Protein AF-A0A2D4N9A9-F1 (afdb_monomer_lite)

Radius of gyration: 27.58 Å; chains: 1; bounding box: 69×41×84 Å

InterPro domains:
  IPR045588 Calsyntenin, C-terminal [PF19699] (53-200)

Sequence (200 aa):
VVGACWQGGDQRMAQFFRGNLAGLTIRSGKLESKKVIDCLYTCKEGLDLPTTDGTAKGLKIHMNPSQSALSLEGDDLERFDKTMQRISYVNSRQFPTPGIRRIKITSTVKCADNEACIAIPLVEGYIMVLQPEEPKISLSGINHFARSSSEFESPEGVSLFPELRIISTITREVEPEGEGEEDPTVQESLVSEEIMHNLD

Structure (mmCIF, N/CA/C/O backbone):
data_AF-A0A2D4N9A9-F1
#
_entry.id   AF-A0A2D4N9A9-F1
#
loop_
_atom_site.group_PDB
_atom_site.id
_atom_site.type_symbol
_atom_site.label_atom_id
_atom_site.label_alt_id
_atom_site.label_comp_id
_atom_site.label_asym_id
_atom_site.label_entity_id
_atom_site.label_seq_id
_atom_site.pdbx_PDB_ins_code
_atom_site.Cartn_x
_atom_site.Cartn_y
_atom_site.Cartn_z
_atom_site.occupancy
_atom_site.B_iso_or_equiv
_atom_site.auth_seq_id
_atom_site.auth_comp_id
_atom_site.auth_asym_id
_atom_site.auth_atom_id
_atom_site.pdbx_PDB_model_num
ATOM 1 N N . VAL A 1 1 ? 30.286 -8.190 -7.878 1.00 62.59 1 VAL A N 1
ATOM 2 C CA . VAL A 1 1 ? 29.378 -9.292 -7.481 1.00 62.59 1 VAL A CA 1
ATOM 3 C C . VAL A 1 1 ? 28.607 -8.837 -6.259 1.00 62.59 1 VAL A C 1
ATOM 5 O O . VAL A 1 1 ? 29.229 -8.311 -5.346 1.00 62.59 1 VAL A O 1
ATOM 8 N N . VAL A 1 2 ? 27.281 -8.957 -6.263 1.00 71.00 2 VAL A N 1
ATOM 9 C CA . VAL A 1 2 ? 26.446 -8.540 -5.127 1.00 71.00 2 VAL A CA 1
ATOM 10 C C . VAL A 1 2 ? 26.397 -9.681 -4.117 1.00 71.00 2 VAL A C 1
ATOM 12 O O . VAL A 1 2 ? 26.085 -10.811 -4.482 1.00 71.00 2 VAL A O 1
ATOM 15 N N . GLY A 1 3 ? 26.759 -9.387 -2.867 1.00 80.81 3 GLY A N 1
ATOM 16 C CA . GLY A 1 3 ? 26.732 -10.355 -1.772 1.00 80.81 3 GLY A CA 1
ATOM 17 C C . GLY A 1 3 ? 27.732 -11.509 -1.896 1.00 80.81 3 GLY A C 1
ATOM 18 O O . GLY A 1 3 ? 27.454 -12.579 -1.378 1.00 80.81 3 GLY A O 1
ATOM 19 N N . ALA A 1 4 ? 28.867 -11.322 -2.580 1.00 88.06 4 ALA A N 1
ATOM 20 C CA . ALA A 1 4 ? 30.005 -12.243 -2.506 1.00 88.06 4 ALA A CA 1
ATOM 21 C C . ALA A 1 4 ? 31.178 -11.583 -1.776 1.00 88.06 4 ALA A C 1
ATOM 23 O O . ALA A 1 4 ? 31.366 -10.368 -1.855 1.00 88.06 4 ALA A O 1
ATOM 24 N N . CYS A 1 5 ? 31.973 -12.398 -1.093 1.00 88.75 5 CYS A N 1
ATOM 25 C CA . CYS A 1 5 ? 33.185 -11.985 -0.403 1.00 88.75 5 CYS A CA 1
ATOM 26 C C . CYS A 1 5 ? 34.406 -12.241 -1.294 1.00 88.75 5 CYS A C 1
ATOM 28 O O . CYS A 1 5 ? 34.542 -13.319 -1.878 1.00 88.75 5 CYS A O 1
ATOM 30 N N . TRP A 1 6 ? 35.308 -11.266 -1.402 1.00 91.12 6 TRP A N 1
ATOM 31 C CA . TRP A 1 6 ? 36.587 -11.470 -2.079 1.00 91.12 6 TRP A CA 1
ATOM 32 C C . TRP A 1 6 ? 37.545 -12.242 -1.171 1.00 91.12 6 TRP A C 1
ATOM 34 O O . TRP A 1 6 ? 37.918 -11.762 -0.100 1.00 91.12 6 TRP A O 1
ATOM 44 N N . GLN A 1 7 ? 37.975 -13.424 -1.609 1.00 90.00 7 GLN A N 1
ATOM 45 C CA . GLN A 1 7 ? 38.938 -14.241 -0.883 1.00 90.00 7 GLN A CA 1
ATOM 46 C C . GLN A 1 7 ? 40.340 -13.997 -1.446 1.00 90.00 7 GLN A C 1
ATOM 48 O O . GLN A 1 7 ? 40.745 -14.601 -2.438 1.00 90.00 7 GLN A O 1
ATOM 53 N N . GLY A 1 8 ? 41.088 -13.103 -0.792 1.00 90.19 8 GLY A N 1
ATOM 54 C CA . GLY A 1 8 ? 42.400 -12.650 -1.269 1.00 90.19 8 GLY A CA 1
ATOM 55 C C . GLY A 1 8 ? 43.444 -13.761 -1.433 1.00 90.19 8 GLY A C 1
ATOM 56 O O . GLY A 1 8 ? 44.251 -13.684 -2.353 1.00 90.19 8 GLY A O 1
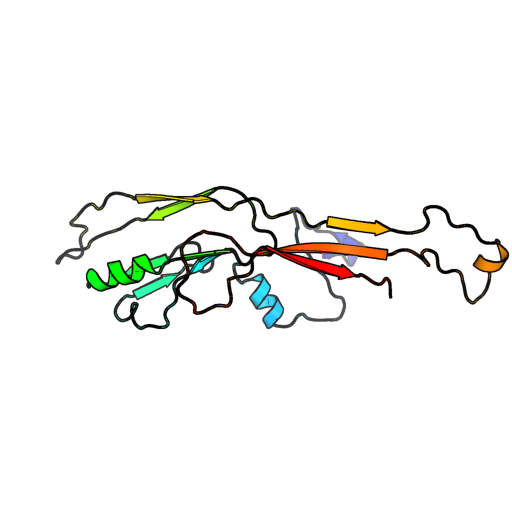ATOM 57 N N . GLY A 1 9 ? 43.399 -14.807 -0.599 1.00 92.06 9 GLY A N 1
ATOM 58 C CA . GLY A 1 9 ? 44.329 -15.943 -0.686 1.00 92.06 9 GLY A CA 1
ATOM 59 C C . GLY A 1 9 ? 44.131 -16.820 -1.927 1.00 92.06 9 GLY A C 1
ATOM 60 O O . GLY A 1 9 ? 45.104 -17.303 -2.492 1.00 92.06 9 GLY A O 1
ATOM 61 N N . ASP A 1 10 ? 42.887 -16.956 -2.388 1.00 90.56 10 ASP A N 1
ATOM 62 C CA . ASP A 1 10 ? 42.525 -17.800 -3.535 1.00 90.56 10 ASP A CA 1
ATOM 63 C C . ASP A 1 10 ? 42.326 -16.978 -4.824 1.00 90.56 10 ASP A C 1
ATOM 65 O O . ASP A 1 10 ? 41.942 -17.530 -5.854 1.00 90.56 10 ASP A O 1
ATOM 69 N N . GLN A 1 11 ? 42.498 -15.650 -4.754 1.00 91.12 11 GLN A N 1
ATOM 70 C CA . GLN A 1 11 ? 42.200 -14.688 -5.825 1.00 91.12 11 GLN A CA 1
ATOM 71 C C . GLN A 1 11 ? 40.844 -14.923 -6.515 1.00 91.12 11 GLN A C 1
ATOM 73 O O . GLN A 1 11 ? 40.697 -14.764 -7.728 1.00 91.12 11 GLN A O 1
ATOM 78 N N . ARG A 1 12 ? 39.828 -15.305 -5.734 1.00 90.81 12 ARG A N 1
ATOM 79 C CA . ARG A 1 12 ? 38.485 -15.604 -6.239 1.00 90.81 12 ARG A CA 1
ATOM 80 C C . ARG A 1 12 ? 37.403 -15.033 -5.336 1.00 90.81 12 ARG A C 1
ATOM 82 O O . ARG A 1 12 ? 37.606 -14.801 -4.146 1.00 90.81 12 ARG A O 1
ATOM 89 N N . MET A 1 13 ? 36.217 -14.860 -5.905 1.00 89.06 13 MET A N 1
ATOM 90 C CA . MET A 1 13 ? 35.008 -14.573 -5.134 1.00 89.06 13 MET A CA 1
ATOM 91 C C . MET A 1 13 ? 34.490 -15.862 -4.478 1.00 89.06 13 MET A C 1
ATOM 93 O O . MET A 1 13 ? 34.441 -16.917 -5.113 1.00 89.06 13 MET A O 1
ATOM 97 N N . ALA A 1 14 ? 34.086 -15.769 -3.216 1.00 89.00 14 ALA A N 1
ATOM 98 C CA . ALA A 1 14 ? 33.495 -16.842 -2.424 1.00 89.00 14 ALA A CA 1
ATOM 99 C C . ALA A 1 14 ? 32.264 -16.323 -1.655 1.00 89.00 14 ALA A C 1
ATOM 101 O O . ALA A 1 14 ? 31.921 -15.147 -1.738 1.00 89.00 14 ALA A O 1
ATOM 102 N N . GLN A 1 15 ? 31.576 -17.199 -0.910 1.00 87.75 15 GLN A N 1
ATOM 103 C CA . GLN A 1 15 ? 30.434 -16.829 -0.051 1.00 87.75 15 GLN A CA 1
ATOM 104 C C . GLN A 1 15 ? 29.334 -16.035 -0.781 1.00 87.75 15 GLN A C 1
ATOM 106 O O . GLN A 1 15 ? 28.879 -15.002 -0.305 1.00 87.75 15 GLN A O 1
ATOM 111 N N . PHE A 1 16 ? 28.931 -16.510 -1.959 1.00 88.31 16 PHE A N 1
ATOM 112 C CA . PHE A 1 16 ? 27.877 -15.887 -2.756 1.00 88.31 16 PHE A CA 1
ATOM 113 C C . PHE A 1 16 ? 26.548 -15.820 -1.998 1.00 88.31 16 PHE A C 1
ATOM 115 O O . PHE A 1 16 ? 26.167 -16.770 -1.309 1.00 88.31 16 PHE A O 1
ATOM 122 N N . PHE A 1 17 ? 25.813 -14.728 -2.202 1.00 88.31 17 PHE A N 1
ATOM 123 C CA . PHE A 1 17 ? 24.434 -14.586 -1.764 1.00 88.31 17 PHE A CA 1
ATOM 124 C C . PHE A 1 17 ? 23.578 -15.730 -2.319 1.00 88.31 17 PHE A C 1
ATOM 126 O O . PHE A 1 17 ? 23.642 -16.055 -3.506 1.00 88.31 17 PHE A O 1
ATOM 133 N N . ARG A 1 18 ? 22.772 -16.342 -1.448 1.00 88.06 18 ARG A N 1
ATOM 134 C CA . ARG A 1 18 ? 21.833 -17.413 -1.795 1.00 88.06 18 ARG A CA 1
ATOM 135 C C . ARG A 1 18 ? 20.430 -16.983 -1.398 1.00 88.06 18 ARG A C 1
ATOM 137 O O . ARG A 1 18 ? 20.086 -17.007 -0.222 1.00 88.06 18 ARG A O 1
ATOM 144 N N . GLY A 1 19 ? 19.640 -16.583 -2.383 1.00 87.25 19 GLY A N 1
ATOM 145 C CA . GLY A 1 19 ? 18.278 -16.105 -2.193 1.00 87.25 19 GLY A CA 1
ATOM 146 C C . GLY A 1 19 ? 17.785 -15.363 -3.428 1.00 87.25 19 GLY A C 1
ATOM 147 O O . GLY A 1 19 ? 18.459 -15.341 -4.457 1.00 87.25 19 GLY A O 1
ATOM 148 N N . ASN A 1 20 ? 16.625 -14.726 -3.302 1.00 85.19 20 ASN A N 1
ATOM 149 C CA . ASN A 1 20 ? 16.048 -13.893 -4.352 1.00 85.19 20 ASN A CA 1
ATOM 150 C C . ASN A 1 20 ? 16.272 -12.414 -4.019 1.00 85.19 20 ASN A C 1
ATOM 152 O O . ASN A 1 20 ? 16.123 -12.006 -2.869 1.00 85.19 20 ASN A O 1
ATOM 156 N N . LEU A 1 21 ? 16.612 -11.619 -5.030 1.00 81.56 21 LEU A N 1
ATOM 157 C CA . LEU A 1 21 ? 16.689 -10.161 -4.953 1.00 81.56 21 LEU A CA 1
ATOM 158 C C . LEU A 1 21 ? 15.726 -9.575 -5.985 1.00 81.56 21 LEU A C 1
ATOM 160 O O . LEU A 1 21 ? 15.674 -10.045 -7.118 1.00 81.56 21 LEU A O 1
ATOM 164 N N . ALA A 1 22 ? 14.998 -8.535 -5.599 1.00 79.62 22 ALA A N 1
ATOM 165 C CA . ALA A 1 22 ? 14.169 -7.736 -6.491 1.00 79.62 22 ALA A CA 1
ATOM 166 C C . ALA A 1 22 ? 14.370 -6.253 -6.156 1.00 79.62 22 ALA A C 1
ATOM 168 O O . ALA A 1 22 ? 14.653 -5.914 -5.008 1.00 79.62 22 ALA A O 1
ATOM 169 N N . GLY A 1 23 ? 14.252 -5.377 -7.156 1.00 74.81 23 GLY A N 1
ATOM 170 C CA . GLY A 1 23 ? 14.348 -3.926 -6.953 1.00 74.81 23 GLY A CA 1
ATOM 171 C C . GLY A 1 23 ? 15.738 -3.410 -6.549 1.00 74.81 23 GLY A C 1
ATOM 172 O O . GLY A 1 23 ? 15.830 -2.408 -5.847 1.00 74.81 23 GLY A O 1
ATOM 173 N N . LEU A 1 24 ? 16.822 -4.083 -6.955 1.00 80.62 24 LEU A N 1
ATOM 174 C CA . LEU A 1 24 ? 18.188 -3.643 -6.659 1.00 80.62 24 LEU A CA 1
ATOM 175 C C . LEU A 1 24 ? 18.655 -2.559 -7.640 1.00 80.62 24 LEU A C 1
ATOM 177 O O . LEU A 1 24 ? 18.789 -2.821 -8.833 1.00 80.62 24 LEU A O 1
ATOM 181 N N . THR A 1 25 ? 19.024 -1.395 -7.109 1.00 76.12 25 THR A N 1
ATOM 182 C CA . THR A 1 25 ? 19.671 -0.310 -7.862 1.00 76.12 25 THR A CA 1
ATOM 183 C C . THR A 1 25 ? 21.033 -0.007 -7.241 1.00 76.12 25 THR A C 1
ATOM 185 O O . THR A 1 25 ? 21.120 0.263 -6.045 1.00 76.12 25 THR A O 1
ATOM 188 N N . ILE A 1 26 ? 22.108 -0.043 -8.037 1.00 81.81 26 ILE A N 1
ATOM 189 C CA . ILE A 1 26 ? 23.477 0.259 -7.584 1.00 81.81 26 ILE A CA 1
ATOM 190 C C . ILE A 1 26 ? 23.991 1.486 -8.330 1.00 81.81 26 ILE A C 1
ATOM 192 O O . ILE A 1 26 ? 24.001 1.508 -9.558 1.00 81.81 26 ILE A O 1
ATOM 196 N N . ARG A 1 27 ? 24.484 2.485 -7.590 1.00 78.62 27 ARG A N 1
ATOM 197 C CA . ARG A 1 27 ? 25.172 3.653 -8.153 1.00 78.62 27 ARG A CA 1
ATOM 198 C C . ARG A 1 27 ? 26.611 3.690 -7.666 1.00 78.62 27 ARG A C 1
ATOM 200 O O . ARG A 1 27 ? 26.874 3.939 -6.494 1.00 78.62 27 ARG A O 1
ATOM 207 N N . SER A 1 28 ? 27.548 3.425 -8.570 1.00 85.12 28 SER A N 1
ATOM 208 C CA . SER A 1 28 ? 28.972 3.455 -8.234 1.00 85.12 28 SER A CA 1
ATOM 209 C C . SER A 1 28 ? 29.414 4.878 -7.881 1.00 85.12 28 SER A C 1
ATOM 211 O O . SER A 1 28 ? 29.070 5.827 -8.584 1.00 85.12 28 SER A O 1
ATOM 213 N N . GLY A 1 29 ? 30.152 5.032 -6.780 1.00 87.06 29 GLY A N 1
ATOM 214 C CA . GLY A 1 29 ? 30.729 6.313 -6.356 1.00 87.06 29 GLY A CA 1
ATOM 215 C C . GLY A 1 29 ? 29.737 7.360 -5.835 1.00 87.06 29 GLY A C 1
ATOM 216 O O . GLY A 1 29 ? 30.150 8.480 -5.548 1.00 87.06 29 GLY A O 1
ATOM 217 N N . LYS A 1 30 ? 28.446 7.030 -5.688 1.00 86.69 30 LYS A N 1
ATOM 218 C CA . LYS A 1 30 ? 27.423 7.971 -5.218 1.00 86.69 30 LYS A CA 1
ATOM 219 C C . LYS A 1 30 ? 26.566 7.349 -4.123 1.00 86.69 30 LYS A C 1
ATOM 221 O O . LYS A 1 30 ? 25.964 6.300 -4.327 1.00 86.69 30 LYS A O 1
ATOM 226 N N . LEU A 1 31 ? 26.492 8.024 -2.977 1.00 87.31 31 LEU A N 1
ATOM 227 C CA . LEU A 1 31 ? 25.572 7.661 -1.903 1.00 87.31 31 LEU A CA 1
ATOM 228 C C . LEU A 1 31 ? 24.190 8.253 -2.198 1.00 87.31 31 LEU A C 1
ATOM 230 O O . LEU A 1 31 ? 24.088 9.402 -2.640 1.00 87.31 31 LEU A O 1
ATOM 234 N N . GLU A 1 32 ? 23.134 7.483 -1.955 1.00 86.81 32 GLU A N 1
ATOM 235 C CA . GLU A 1 32 ? 21.777 8.014 -2.043 1.00 86.81 32 GLU A CA 1
ATOM 236 C C . GLU A 1 32 ? 21.466 8.949 -0.875 1.00 86.81 32 GLU A C 1
ATOM 238 O O . GLU A 1 32 ? 22.026 8.840 0.218 1.00 86.81 32 GLU A O 1
ATOM 243 N N . SER A 1 33 ? 20.568 9.900 -1.119 1.00 88.00 33 SER A N 1
ATOM 244 C CA . SER A 1 33 ? 20.154 10.833 -0.072 1.00 88.00 33 SER A CA 1
ATOM 245 C C . SER A 1 33 ? 19.300 10.127 0.982 1.00 88.00 33 SER A C 1
ATOM 247 O O . SER A 1 33 ? 18.552 9.198 0.670 1.00 88.00 33 SER A O 1
ATOM 249 N N . LYS A 1 34 ? 19.325 10.636 2.220 1.00 86.06 34 LYS A N 1
ATOM 250 C CA . LYS A 1 34 ? 18.433 10.165 3.288 1.00 86.06 34 LYS A CA 1
ATOM 251 C C . LYS A 1 34 ? 16.964 10.152 2.843 1.00 86.06 34 LYS A C 1
ATOM 253 O O . LYS A 1 34 ? 16.275 9.175 3.077 1.00 86.06 34 LYS A O 1
ATOM 258 N N . LYS A 1 35 ? 16.520 11.176 2.105 1.00 82.81 35 LYS A N 1
ATOM 259 C CA . LYS A 1 35 ? 15.152 11.262 1.567 1.00 82.81 35 LYS A CA 1
ATOM 260 C C . LYS A 1 35 ? 14.786 10.072 0.669 1.00 82.81 35 LYS A C 1
ATOM 262 O O . LYS A 1 35 ? 13.664 9.583 0.733 1.00 82.81 35 LYS A O 1
ATOM 267 N N . VAL A 1 36 ? 15.715 9.612 -0.171 1.00 81.31 36 VAL A N 1
ATOM 268 C CA . VAL A 1 36 ? 15.499 8.448 -1.050 1.00 81.31 36 VAL A CA 1
ATOM 269 C C . VAL A 1 36 ? 15.427 7.166 -0.225 1.00 81.31 36 VAL A C 1
ATOM 271 O O . VAL A 1 36 ? 14.548 6.343 -0.459 1.00 81.31 36 VAL A O 1
ATOM 274 N N . ILE A 1 37 ? 16.306 7.024 0.767 1.00 81.75 37 ILE A N 1
ATOM 275 C CA . ILE A 1 37 ? 16.310 5.878 1.680 1.00 81.75 37 ILE A CA 1
ATOM 276 C C . ILE A 1 37 ? 14.997 5.827 2.473 1.00 81.75 37 ILE A C 1
ATOM 278 O O . ILE A 1 37 ? 14.329 4.800 2.476 1.00 81.75 37 ILE A O 1
ATOM 282 N N . ASP A 1 38 ? 14.575 6.943 3.064 1.00 75.94 38 ASP A N 1
ATOM 283 C CA . ASP A 1 38 ? 13.328 7.040 3.828 1.00 75.94 38 ASP A CA 1
ATOM 284 C C . ASP A 1 38 ? 12.104 6.708 2.949 1.00 75.94 38 ASP A C 1
ATOM 286 O O . ASP A 1 38 ? 11.204 5.988 3.379 1.00 75.94 38 ASP A O 1
ATOM 290 N N . CYS A 1 39 ? 12.097 7.145 1.682 1.00 74.19 39 CYS A N 1
ATOM 291 C CA . CYS A 1 39 ? 11.062 6.787 0.705 1.00 74.19 39 CYS A CA 1
ATOM 292 C C . CYS A 1 39 ? 10.994 5.271 0.443 1.00 74.19 39 CYS A C 1
ATOM 294 O O . CYS A 1 39 ? 9.899 4.722 0.345 1.00 74.19 39 CYS A O 1
ATOM 296 N N . LEU A 1 40 ? 12.138 4.576 0.376 1.00 74.81 40 LEU A N 1
ATOM 297 C CA . LEU A 1 40 ? 12.180 3.113 0.215 1.00 74.81 40 LEU A CA 1
ATOM 298 C C . LEU A 1 40 ? 11.602 2.367 1.423 1.00 74.81 40 LEU A C 1
ATOM 300 O O . LEU A 1 40 ? 11.063 1.275 1.261 1.00 74.81 40 LEU A O 1
ATOM 304 N N . TYR A 1 41 ? 11.716 2.946 2.619 1.00 70.75 41 TYR A N 1
ATOM 305 C CA . TYR A 1 41 ? 11.166 2.378 3.851 1.00 70.75 41 TYR A CA 1
ATOM 306 C C . TYR A 1 41 ? 9.721 2.803 4.134 1.00 70.75 41 TYR A C 1
ATOM 308 O O . TYR A 1 41 ? 9.095 2.250 5.038 1.00 70.75 41 TYR A O 1
ATOM 316 N N . THR A 1 42 ? 9.176 3.758 3.379 1.00 76.44 42 THR A N 1
ATOM 317 C CA . THR A 1 42 ? 7.794 4.214 3.552 1.00 76.44 42 THR A CA 1
ATOM 318 C C . THR A 1 42 ? 6.842 3.279 2.811 1.00 76.44 42 THR A C 1
ATOM 320 O O . THR A 1 42 ? 7.032 2.978 1.630 1.00 76.44 42 THR A O 1
ATOM 323 N N . CYS A 1 43 ? 5.795 2.816 3.495 1.00 81.62 43 CYS A N 1
ATOM 324 C CA . CYS A 1 43 ? 4.773 1.991 2.864 1.00 81.62 43 CYS A CA 1
ATOM 325 C C . CYS A 1 43 ? 3.937 2.844 1.902 1.00 81.62 43 CYS A C 1
ATOM 327 O O . CYS A 1 43 ? 3.468 3.922 2.246 1.00 81.62 43 CYS A O 1
ATOM 329 N N . LYS A 1 44 ? 3.757 2.352 0.672 1.00 89.06 44 LYS A N 1
ATOM 330 C CA . LYS A 1 44 ? 2.892 2.983 -0.343 1.00 89.06 44 LYS A CA 1
ATOM 331 C C . LYS A 1 44 ? 1.467 2.436 -0.342 1.00 89.06 44 LYS A C 1
ATOM 333 O O . LYS A 1 44 ? 0.699 2.725 -1.246 1.00 89.06 44 LYS A O 1
ATOM 338 N N . GLU A 1 45 ? 1.147 1.576 0.612 1.00 92.62 45 GLU A N 1
ATOM 339 C CA . GLU A 1 45 ? -0.158 0.949 0.754 1.00 92.62 45 GLU A CA 1
ATOM 340 C C . GLU A 1 45 ? -0.381 0.664 2.235 1.00 92.62 45 GLU A C 1
ATOM 342 O O . GLU A 1 45 ? 0.490 0.069 2.874 1.00 92.62 45 GLU A O 1
ATOM 347 N N . GLY A 1 46 ? -1.514 1.098 2.774 1.00 93.88 46 GLY A N 1
ATOM 348 C CA . GLY A 1 46 ? -1.807 0.961 4.193 1.00 93.88 46 GLY A CA 1
ATOM 349 C C . GLY A 1 46 ? -3.106 1.642 4.602 1.00 93.88 46 GLY A C 1
ATOM 350 O O . GLY A 1 46 ? -3.889 2.099 3.771 1.00 93.88 46 GLY A O 1
ATOM 351 N N . LEU A 1 47 ? -3.325 1.676 5.908 1.00 94.44 47 LEU A N 1
ATOM 352 C CA . LEU A 1 47 ? -4.340 2.476 6.567 1.00 94.44 47 LEU A CA 1
ATOM 353 C C . LEU A 1 47 ? -3.764 3.857 6.862 1.00 94.44 47 LEU A C 1
ATOM 355 O O . LEU A 1 47 ? -2.616 3.974 7.295 1.00 94.44 47 LEU A O 1
ATOM 359 N N . ASP A 1 48 ? -4.588 4.877 6.680 1.00 91.69 48 ASP A N 1
ATOM 360 C CA . ASP A 1 48 ? -4.277 6.243 7.064 1.00 91.69 48 ASP A CA 1
ATOM 361 C C . ASP A 1 48 ? -5.379 6.819 7.954 1.00 91.69 48 ASP A C 1
ATOM 363 O O . ASP A 1 48 ? -6.560 6.472 7.842 1.00 91.69 48 ASP A O 1
ATOM 367 N N . LEU A 1 49 ? -4.973 7.698 8.865 1.00 90.25 49 LEU A N 1
ATOM 368 C CA . LEU A 1 49 ? -5.877 8.425 9.743 1.00 90.25 49 LEU A CA 1
ATOM 369 C C . LEU A 1 49 ? -5.427 9.889 9.816 1.00 90.25 49 LEU A C 1
ATOM 371 O O . LEU A 1 49 ? -4.498 10.203 10.567 1.00 90.25 49 LEU A O 1
ATOM 375 N N . PRO A 1 50 ? -6.100 10.801 9.095 1.00 80.94 50 PRO A N 1
ATOM 376 C CA . PRO A 1 50 ? -5.780 12.221 9.140 1.00 80.94 50 PRO A CA 1
ATOM 377 C C . PRO A 1 50 ? -6.016 12.779 10.550 1.00 80.94 50 PRO A C 1
ATOM 379 O O . PRO A 1 50 ? -7.142 12.809 11.049 1.00 80.94 50 PRO A O 1
ATOM 382 N N . THR A 1 51 ? -4.956 13.232 11.222 1.00 67.56 51 THR A N 1
ATOM 383 C CA . THR A 1 51 ? -5.029 13.719 12.614 1.00 67.56 51 THR A CA 1
ATOM 384 C C . THR A 1 51 ? -5.338 15.215 12.740 1.00 67.56 51 THR A C 1
ATOM 386 O O . THR A 1 51 ? -5.305 15.752 13.849 1.00 67.56 51 THR A O 1
ATOM 389 N N . THR A 1 52 ? -5.604 15.917 11.637 1.00 58.00 52 THR A N 1
ATOM 390 C CA . THR A 1 52 ? -5.592 17.390 11.571 1.00 58.00 52 THR A CA 1
ATOM 391 C C . THR A 1 52 ? -6.713 18.100 12.334 1.00 58.00 52 THR A C 1
ATOM 393 O O . THR A 1 52 ? -6.503 19.244 12.726 1.00 58.00 52 THR A O 1
ATOM 396 N N . ASP A 1 53 ? -7.832 17.446 12.677 1.00 60.34 53 ASP A N 1
ATOM 397 C CA . ASP A 1 53 ? -9.013 18.182 13.189 1.00 60.34 53 ASP A CA 1
ATOM 398 C C . ASP A 1 53 ? -9.355 17.898 14.658 1.00 60.34 53 ASP A C 1
ATOM 400 O O . ASP A 1 53 ? -10.495 18.050 15.095 1.00 60.34 53 ASP A O 1
ATOM 404 N N . GLY A 1 54 ? -8.388 17.427 15.451 1.00 62.88 54 GLY A N 1
ATOM 405 C CA . GLY A 1 54 ? -8.597 17.184 16.883 1.00 62.88 54 GLY A CA 1
ATOM 406 C C . GLY A 1 54 ? -9.608 16.072 17.212 1.00 62.88 54 GLY A C 1
ATOM 407 O O . GLY A 1 54 ? -9.849 15.816 18.387 1.00 62.88 54 GLY A O 1
ATOM 408 N N . THR A 1 55 ? -10.150 15.367 16.213 1.00 63.78 55 THR A N 1
ATOM 409 C CA . THR A 1 55 ? -11.051 14.207 16.372 1.00 63.78 55 THR A CA 1
ATOM 410 C C . THR A 1 55 ? -10.379 13.074 17.155 1.00 63.78 55 THR A C 1
ATOM 412 O O . THR A 1 55 ? -11.006 12.412 17.972 1.00 63.78 55 THR A O 1
ATOM 415 N N . ALA A 1 56 ? -9.063 12.941 16.977 1.00 67.81 56 ALA A N 1
ATOM 416 C CA . ALA A 1 56 ? -8.185 12.028 17.700 1.00 67.81 56 ALA A CA 1
ATOM 417 C C . ALA A 1 56 ? -7.818 12.488 19.126 1.00 67.81 56 ALA A C 1
ATOM 419 O O . ALA A 1 56 ? -7.154 11.759 19.865 1.00 67.81 56 ALA A O 1
ATOM 420 N N . LYS A 1 57 ? -8.169 13.717 19.529 1.00 75.50 57 LYS A N 1
ATOM 421 C CA . LYS A 1 57 ? -7.716 14.288 20.803 1.00 75.50 57 LYS A CA 1
ATOM 422 C C . LYS A 1 57 ? -8.313 13.487 21.959 1.00 75.50 57 LYS A C 1
ATOM 424 O O . LYS A 1 57 ? -9.526 13.372 22.079 1.00 75.50 57 LYS A O 1
ATOM 429 N N . GLY A 1 58 ? -7.460 12.960 22.834 1.00 79.62 58 GLY A N 1
ATOM 430 C CA . GLY A 1 58 ? -7.876 12.114 23.960 1.00 79.62 58 GLY A CA 1
ATOM 431 C C . GLY A 1 58 ? -8.002 10.623 23.633 1.00 79.62 58 GLY A C 1
ATOM 432 O O . GLY A 1 58 ? -8.202 9.843 24.554 1.00 79.62 58 GLY A O 1
ATOM 433 N N . LEU A 1 59 ? -7.813 10.218 22.373 1.00 89.81 59 LEU A N 1
ATOM 434 C CA . LEU A 1 59 ? -7.557 8.826 22.018 1.00 89.81 59 LEU A CA 1
ATOM 435 C C . LEU A 1 59 ? -6.047 8.609 21.899 1.00 89.81 59 LEU A C 1
ATOM 437 O O . LEU A 1 59 ? -5.313 9.433 21.350 1.00 89.81 59 LEU A O 1
ATOM 441 N N . LYS A 1 60 ? -5.572 7.474 22.395 1.00 91.62 60 LYS A N 1
ATOM 442 C CA . LYS A 1 60 ? -4.223 6.988 22.150 1.00 91.62 60 LYS A CA 1
ATOM 443 C C . LYS A 1 60 ? -4.242 6.158 20.877 1.00 91.62 60 LYS A C 1
ATOM 445 O O . LYS A 1 60 ? -4.893 5.119 20.798 1.00 91.62 60 LYS A O 1
ATOM 450 N N . ILE A 1 61 ? -3.515 6.644 19.884 1.00 91.38 61 ILE A N 1
ATOM 451 C CA . ILE A 1 61 ? -3.465 6.060 18.550 1.00 91.38 61 ILE A CA 1
ATOM 452 C C . ILE A 1 61 ? -2.103 5.414 18.367 1.00 91.38 61 ILE A C 1
ATOM 454 O O . ILE A 1 61 ? -1.071 6.036 18.618 1.00 91.38 61 ILE A O 1
ATOM 458 N N . HIS A 1 62 ? -2.099 4.163 17.927 1.00 92.62 62 HIS A N 1
ATOM 459 C CA . HIS A 1 62 ? -0.883 3.450 17.578 1.00 92.62 62 HIS A CA 1
ATOM 460 C C . HIS A 1 62 ? -1.035 2.825 16.197 1.00 92.62 62 HIS A C 1
ATOM 462 O O . HIS A 1 62 ? -1.888 1.967 15.989 1.00 92.62 62 HIS A O 1
ATOM 468 N N . MET A 1 63 ? -0.163 3.208 15.273 1.00 91.19 63 MET A N 1
ATOM 469 C CA . MET A 1 63 ? -0.061 2.598 13.954 1.00 91.19 63 MET A CA 1
ATOM 470 C C . MET A 1 63 ? 1.230 1.789 13.880 1.00 91.19 63 MET A C 1
ATOM 472 O O . MET A 1 63 ? 2.279 2.237 14.346 1.00 91.19 63 MET A O 1
ATOM 476 N N . ASN A 1 64 ? 1.163 0.577 13.333 1.00 91.06 64 ASN A N 1
ATOM 477 C CA . ASN A 1 64 ? 2.369 -0.222 13.150 1.00 91.06 64 ASN A CA 1
ATOM 478 C C . ASN A 1 64 ? 3.266 0.363 12.032 1.00 91.06 64 ASN A C 1
ATOM 480 O O . ASN A 1 64 ? 2.778 1.079 11.159 1.00 91.06 64 ASN A O 1
ATOM 484 N N . PRO A 1 65 ? 4.575 0.040 12.005 1.00 87.25 65 PRO A N 1
ATOM 485 C CA . PRO A 1 65 ? 5.494 0.594 11.004 1.00 87.25 65 PRO A CA 1
ATOM 486 C C . PRO A 1 65 ? 5.117 0.285 9.550 1.00 87.25 65 PRO A C 1
ATOM 488 O O . PRO A 1 65 ? 5.450 1.053 8.656 1.00 87.25 65 PRO A O 1
ATOM 491 N N . SER A 1 66 ? 4.421 -0.831 9.307 1.00 85.69 66 SER A N 1
ATOM 492 C CA . SER A 1 66 ? 3.942 -1.202 7.973 1.00 85.69 66 SER A CA 1
ATOM 493 C C . SER A 1 66 ? 2.598 -0.571 7.597 1.00 85.69 66 SER A C 1
ATOM 495 O O . SER A 1 66 ? 2.050 -0.930 6.561 1.00 85.69 66 SER A O 1
ATOM 497 N N . GLN A 1 67 ? 2.033 0.289 8.454 1.00 91.62 67 GLN A N 1
ATOM 498 C CA . GLN A 1 67 ? 0.731 0.945 8.276 1.00 91.62 67 GLN A CA 1
ATOM 499 C C . GLN A 1 67 ? -0.419 -0.026 7.953 1.00 91.62 67 GLN A C 1
ATOM 501 O O . GLN A 1 67 ? -1.400 0.336 7.324 1.00 91.62 67 GLN A O 1
ATOM 506 N N . SER A 1 68 ? -0.323 -1.285 8.372 1.00 92.38 68 SER A N 1
ATOM 507 C CA . SER A 1 68 ? -1.329 -2.323 8.114 1.00 92.38 68 SER A CA 1
ATOM 508 C C . SER A 1 68 ? -2.237 -2.596 9.313 1.00 92.38 68 SER A C 1
ATOM 510 O O . SER A 1 68 ? -3.215 -3.329 9.190 1.00 92.38 68 SER A O 1
ATOM 512 N N . ALA A 1 69 ? -1.910 -2.032 10.477 1.00 94.44 69 ALA A N 1
ATOM 513 C CA . ALA A 1 69 ? -2.692 -2.151 11.696 1.00 94.44 69 ALA A CA 1
ATOM 514 C C . ALA A 1 69 ? -2.708 -0.818 12.450 1.00 94.44 69 ALA A C 1
ATOM 516 O O . ALA A 1 69 ? -1.654 -0.239 12.733 1.00 94.44 69 ALA A O 1
ATOM 517 N N . LEU A 1 70 ? -3.914 -0.379 12.804 1.00 94.44 70 LEU A N 1
ATOM 518 C CA . LEU A 1 70 ? -4.190 0.819 13.584 1.00 94.44 70 LEU A CA 1
ATOM 519 C C . LEU A 1 70 ? -4.950 0.415 14.850 1.00 94.44 70 LEU A C 1
ATOM 521 O O . LEU A 1 70 ? -5.982 -0.249 14.775 1.00 94.44 70 LEU A O 1
ATOM 525 N N . SER A 1 71 ? -4.440 0.829 16.004 1.00 94.56 71 SER A N 1
ATOM 526 C CA . SER A 1 71 ? -5.059 0.612 17.308 1.00 94.56 71 SER A CA 1
ATOM 527 C C . SER A 1 71 ? -5.484 1.947 17.903 1.00 94.56 71 SER A C 1
ATOM 529 O O . SER A 1 71 ? -4.684 2.882 17.970 1.00 94.56 71 SER A O 1
ATOM 531 N N . LEU A 1 72 ? -6.730 2.007 18.365 1.00 93.88 72 LEU A N 1
ATOM 532 C CA . LEU A 1 72 ? -7.317 3.144 19.067 1.00 93.88 72 LEU A CA 1
ATOM 533 C C . LEU A 1 72 ? -7.619 2.719 20.514 1.00 93.88 72 LEU A C 1
ATOM 535 O O . LEU A 1 72 ? -8.257 1.691 20.735 1.00 93.88 72 LEU A O 1
ATOM 539 N N . GLU A 1 73 ? -7.153 3.488 21.495 1.00 93.50 73 GLU A N 1
ATOM 540 C CA . GLU A 1 73 ? -7.373 3.250 22.929 1.00 93.50 73 GLU A CA 1
ATOM 541 C C . GLU A 1 73 ? -7.897 4.537 23.589 1.00 93.50 73 GLU A C 1
ATOM 543 O O . GLU A 1 73 ? -7.330 5.609 23.395 1.00 93.50 73 GLU A O 1
ATOM 548 N N . GLY A 1 74 ? -8.982 4.449 24.360 1.00 91.81 74 GLY A N 1
ATOM 549 C CA . GLY A 1 74 ? -9.623 5.596 25.008 1.00 91.81 74 GLY A CA 1
ATOM 550 C C . GLY A 1 74 ? -10.902 5.199 25.746 1.00 91.81 74 GLY A C 1
ATOM 551 O O . GLY A 1 74 ? -11.253 4.019 25.779 1.00 91.81 74 GLY A O 1
ATOM 552 N N . ASP A 1 75 ? -11.592 6.179 26.321 1.00 90.25 75 ASP A N 1
ATOM 553 C CA . ASP A 1 75 ? -12.795 6.010 27.151 1.00 90.25 75 ASP A CA 1
ATOM 554 C C . ASP A 1 75 ? -14.044 6.741 26.610 1.00 90.25 75 ASP A C 1
ATOM 556 O O . ASP A 1 75 ? -15.148 6.522 27.105 1.00 90.25 75 ASP A O 1
ATOM 560 N N . ASP A 1 76 ? -13.898 7.565 25.567 1.00 90.62 76 ASP A N 1
ATOM 561 C CA . ASP A 1 76 ? -14.983 8.334 24.942 1.00 90.62 76 ASP A CA 1
ATOM 562 C C . ASP A 1 76 ? -15.493 7.654 23.658 1.00 90.62 76 ASP A C 1
ATOM 564 O O . ASP A 1 76 ? -14.842 7.683 22.607 1.00 90.62 76 ASP A O 1
ATOM 568 N N . LEU A 1 77 ? -16.684 7.052 23.739 1.00 89.38 77 LEU A N 1
ATOM 569 C CA . LEU A 1 77 ? -17.310 6.322 22.633 1.00 89.38 77 LEU A CA 1
ATOM 570 C C . LEU A 1 77 ? -17.646 7.219 21.429 1.00 89.38 77 LEU A C 1
ATOM 572 O O . LEU A 1 77 ? -17.516 6.776 20.288 1.00 89.38 77 LEU A O 1
ATOM 576 N N . GLU A 1 78 ? -18.041 8.474 21.656 1.00 90.44 78 GLU A N 1
ATOM 577 C CA . GLU A 1 78 ? -18.389 9.401 20.571 1.00 90.44 78 GLU A CA 1
ATOM 578 C C . GLU A 1 78 ? -17.142 9.761 19.751 1.00 90.44 78 GLU A C 1
ATOM 580 O O . GLU A 1 78 ? -17.191 9.875 18.523 1.00 90.44 78 GLU A O 1
ATOM 585 N N . ARG A 1 79 ? -15.986 9.882 20.413 1.00 88.94 79 ARG A N 1
ATOM 586 C CA . ARG A 1 79 ? -14.705 10.093 19.721 1.00 88.94 79 ARG A CA 1
ATOM 587 C C . ARG A 1 79 ? -14.246 8.867 18.959 1.00 88.94 79 ARG A C 1
ATOM 589 O O . ARG A 1 79 ? -13.673 9.034 17.882 1.00 88.94 79 ARG A O 1
ATOM 596 N N . PHE A 1 80 ? -14.479 7.665 19.485 1.00 90.56 80 PHE A N 1
ATOM 597 C CA . PHE A 1 80 ? -14.208 6.434 18.744 1.00 90.56 80 PHE A CA 1
ATOM 598 C C . PHE A 1 80 ? -15.001 6.399 17.443 1.00 90.56 80 PHE A C 1
ATOM 600 O O . PHE A 1 80 ? -14.395 6.196 16.397 1.00 90.56 80 PHE A O 1
ATOM 607 N N . ASP A 1 81 ? -16.309 6.655 17.496 1.00 90.38 81 ASP A N 1
ATOM 608 C CA . ASP A 1 81 ? -17.174 6.637 16.312 1.00 90.38 81 ASP A CA 1
ATOM 609 C C . ASP A 1 81 ? -16.707 7.651 15.254 1.00 90.38 81 ASP A C 1
ATOM 611 O O . ASP A 1 81 ? -16.394 7.281 14.120 1.00 90.38 81 ASP A O 1
ATOM 615 N N . LYS A 1 82 ? -16.502 8.913 15.655 1.00 91.12 82 LYS A N 1
ATOM 616 C CA . LYS A 1 82 ? -15.998 9.965 14.753 1.00 91.12 82 LYS A CA 1
ATOM 617 C C . LYS A 1 82 ? -14.614 9.658 14.182 1.00 91.12 82 LYS A C 1
ATOM 619 O O . LYS A 1 82 ? -14.327 10.006 13.042 1.00 91.12 82 LYS A O 1
ATOM 624 N N . THR A 1 83 ? -13.732 9.043 14.968 1.00 91.25 83 THR A N 1
ATOM 625 C CA . THR A 1 83 ? -12.383 8.678 14.509 1.00 91.25 83 THR A CA 1
ATOM 626 C C . THR A 1 83 ? -12.433 7.491 13.555 1.00 91.25 83 THR A C 1
ATOM 628 O O . THR A 1 83 ? -11.748 7.499 12.535 1.00 91.25 83 THR A O 1
ATOM 631 N N . MET A 1 84 ? -13.268 6.492 13.847 1.00 91.19 84 MET A N 1
ATOM 632 C CA . MET A 1 84 ? -13.414 5.288 13.032 1.00 91.19 84 MET A CA 1
ATOM 633 C C . MET A 1 84 ? -13.929 5.620 11.628 1.00 91.19 84 MET A C 1
ATOM 635 O O . MET A 1 84 ? -13.432 5.061 10.655 1.00 91.19 84 MET A O 1
ATOM 639 N N . GLN A 1 85 ? -14.847 6.587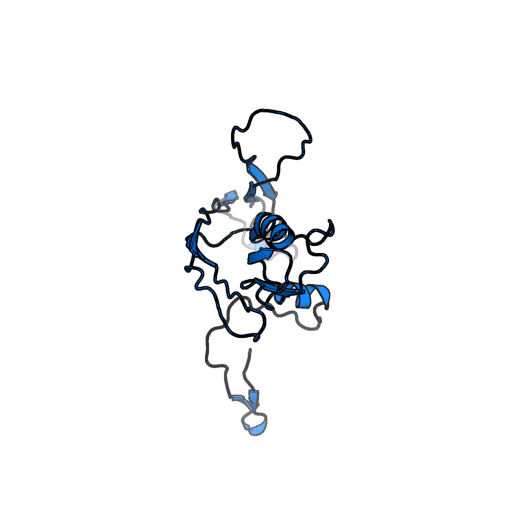 11.514 1.00 90.88 85 GLN A N 1
ATOM 640 C CA . GLN A 1 85 ? -15.366 7.094 10.235 1.00 90.88 85 GLN A CA 1
ATOM 641 C C . GLN A 1 85 ? -14.298 7.753 9.346 1.00 90.88 85 GLN A C 1
ATOM 643 O O . GLN A 1 85 ? -14.511 7.907 8.148 1.00 90.88 85 GLN A O 1
ATOM 648 N N . ARG A 1 86 ? -13.151 8.145 9.912 1.00 91.31 86 ARG A N 1
ATOM 649 C CA . ARG A 1 86 ? -12.064 8.825 9.191 1.00 91.31 86 ARG A CA 1
ATOM 650 C C . ARG A 1 86 ? -10.916 7.912 8.785 1.00 91.31 86 ARG A C 1
ATOM 652 O O . ARG A 1 86 ? -10.001 8.370 8.103 1.00 91.31 86 ARG A O 1
ATOM 659 N N . ILE A 1 87 ? -10.917 6.660 9.238 1.00 92.31 87 ILE A N 1
ATOM 660 C CA . ILE A 1 87 ? -9.885 5.703 8.845 1.00 92.31 87 ILE A CA 1
ATOM 661 C C . ILE A 1 87 ? -10.088 5.385 7.370 1.00 92.31 87 ILE A C 1
ATOM 663 O O . ILE A 1 87 ? -11.157 4.937 6.961 1.00 92.31 87 ILE A O 1
ATOM 667 N N . SER A 1 88 ? -9.039 5.593 6.587 1.00 93.56 88 SER A N 1
ATOM 668 C CA . SER A 1 88 ? -9.050 5.368 5.149 1.00 93.56 88 SER A CA 1
ATOM 669 C C . SER A 1 88 ? -8.023 4.312 4.764 1.00 93.56 88 SER A C 1
ATOM 671 O O . SER A 1 88 ? -7.040 4.074 5.467 1.00 93.56 88 SER A O 1
ATOM 673 N N . TYR A 1 89 ? -8.272 3.648 3.642 1.00 94.69 89 TYR A N 1
ATOM 674 C CA . TYR A 1 89 ? -7.262 2.856 2.960 1.00 94.69 89 TYR A CA 1
ATOM 675 C C . TYR A 1 89 ? -6.630 3.715 1.876 1.00 94.69 89 TYR A C 1
ATOM 677 O O . TYR A 1 89 ? -7.340 4.320 1.076 1.00 94.69 89 TYR A O 1
ATOM 685 N N . VAL A 1 90 ? -5.303 3.730 1.836 1.00 93.62 90 VAL A N 1
ATOM 686 C CA . VAL A 1 90 ? -4.535 4.529 0.885 1.00 93.62 90 VAL A CA 1
ATOM 687 C C . VAL A 1 90 ? -3.573 3.620 0.136 1.00 93.62 90 VAL A C 1
ATOM 689 O O . VAL A 1 90 ? -2.862 2.814 0.739 1.00 93.62 90 VAL A O 1
ATOM 692 N N . ASN A 1 91 ? -3.523 3.773 -1.188 1.00 91.88 91 ASN A N 1
ATOM 693 C CA . ASN A 1 91 ? -2.531 3.134 -2.045 1.00 91.88 91 ASN A CA 1
ATOM 694 C C . ASN A 1 91 ? -1.948 4.163 -3.018 1.00 91.88 91 ASN A C 1
ATOM 696 O O . ASN A 1 91 ? -2.587 4.544 -3.986 1.00 91.88 91 ASN A O 1
ATOM 700 N N . SER A 1 92 ? -0.722 4.608 -2.755 1.00 87.56 92 SER A N 1
ATOM 701 C CA . SER A 1 92 ? -0.009 5.615 -3.551 1.00 87.56 92 SER A CA 1
ATOM 702 C C . SER A 1 92 ? 0.928 4.998 -4.596 1.00 87.56 92 SER A C 1
ATOM 704 O O . SER A 1 92 ? 1.848 5.649 -5.106 1.00 87.56 92 SER A O 1
ATOM 706 N N . ARG A 1 93 ? 0.763 3.706 -4.906 1.00 85.81 93 ARG A N 1
ATOM 707 C CA . ARG A 1 93 ? 1.495 3.068 -6.004 1.00 85.81 93 ARG A CA 1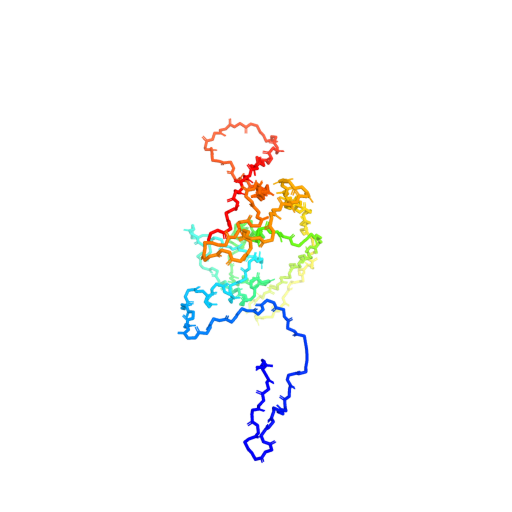
ATOM 708 C C . ARG A 1 93 ? 0.922 3.556 -7.328 1.00 85.81 93 ARG A C 1
ATOM 710 O O . ARG A 1 93 ? -0.279 3.525 -7.529 1.00 85.81 93 ARG A O 1
ATOM 717 N N . GLN A 1 94 ? 1.807 3.893 -8.261 1.00 77.88 94 GLN A N 1
ATOM 718 C CA . GLN A 1 94 ? 1.419 4.222 -9.635 1.00 77.88 94 GLN A CA 1
ATOM 719 C C . GLN A 1 94 ? 0.692 3.062 -10.335 1.00 77.88 94 GLN A C 1
ATOM 721 O O . GLN A 1 94 ? -0.197 3.287 -11.139 1.00 77.88 94 GLN A O 1
ATOM 726 N N . PHE A 1 95 ? 1.067 1.823 -10.003 1.00 84.88 95 PHE A N 1
ATOM 727 C CA . PHE A 1 95 ? 0.400 0.609 -10.468 1.00 84.88 95 PHE A CA 1
ATOM 728 C C . PHE A 1 95 ? 0.053 -0.250 -9.243 1.00 84.88 95 PHE A C 1
ATOM 730 O O . PHE A 1 95 ? 0.875 -1.072 -8.809 1.00 84.88 95 PHE A O 1
ATOM 737 N N . PRO A 1 96 ? -1.105 -0.013 -8.602 1.00 89.56 96 PRO A N 1
ATOM 738 C CA . PRO A 1 96 ? -1.569 -0.819 -7.482 1.00 89.56 96 PRO A CA 1
ATOM 739 C C . PRO A 1 96 ? -1.683 -2.292 -7.877 1.00 89.56 96 PRO A C 1
ATOM 741 O O . PRO A 1 96 ? -2.055 -2.630 -8.998 1.00 89.56 96 PRO A O 1
ATOM 744 N N . THR A 1 97 ? -1.346 -3.198 -6.958 1.00 91.00 97 THR A N 1
ATOM 745 C CA . THR A 1 97 ? -1.507 -4.635 -7.216 1.00 91.00 97 THR A CA 1
ATOM 746 C C . THR A 1 97 ? -2.985 -5.003 -7.084 1.00 91.00 97 THR A C 1
ATOM 748 O O . THR A 1 97 ? -3.517 -4.863 -5.975 1.00 91.00 97 THR A O 1
ATOM 751 N N . PRO A 1 98 ? -3.645 -5.502 -8.144 1.00 93.06 98 PRO A N 1
ATOM 752 C CA . PRO A 1 98 ? -5.080 -5.765 -8.105 1.00 93.06 98 PRO A CA 1
ATOM 753 C C . PRO A 1 98 ? -5.436 -6.853 -7.094 1.00 93.06 98 PRO A C 1
ATOM 755 O O . PRO A 1 98 ? -4.617 -7.708 -6.744 1.00 93.06 98 PRO A O 1
ATOM 758 N N . GLY A 1 99 ? -6.680 -6.838 -6.629 1.00 95.06 99 GLY A N 1
ATOM 759 C CA . GLY A 1 99 ? -7.255 -7.895 -5.807 1.00 95.06 99 GLY A CA 1
ATOM 760 C C . GLY A 1 99 ? -7.742 -7.443 -4.436 1.00 95.06 99 GLY A C 1
ATOM 761 O O . GLY A 1 99 ? -7.853 -6.261 -4.122 1.00 95.06 99 GLY A O 1
ATOM 762 N N . ILE A 1 100 ? -8.069 -8.433 -3.609 1.00 96.38 100 ILE A N 1
ATOM 763 C CA . ILE A 1 100 ? -8.823 -8.248 -2.367 1.00 96.38 100 ILE A CA 1
ATOM 764 C C . ILE A 1 100 ? -7.869 -7.966 -1.201 1.00 96.38 100 ILE A C 1
ATOM 766 O O . ILE A 1 100 ? -6.921 -8.720 -0.973 1.00 96.38 100 ILE A O 1
ATOM 770 N N . ARG A 1 101 ? -8.144 -6.916 -0.421 1.00 96.44 101 ARG A N 1
ATOM 771 C CA . ARG A 1 101 ? -7.509 -6.641 0.876 1.00 96.44 101 ARG A CA 1
ATOM 772 C C . ARG A 1 101 ? -8.509 -6.902 1.984 1.00 96.44 101 ARG A C 1
ATOM 774 O O . ARG A 1 101 ? -9.522 -6.222 2.078 1.00 96.44 101 ARG A O 1
ATOM 781 N N . ARG A 1 102 ? -8.243 -7.916 2.804 1.00 96.38 102 ARG A N 1
ATOM 782 C CA . ARG A 1 102 ? -9.117 -8.277 3.923 1.00 96.38 102 ARG A CA 1
ATOM 783 C C . ARG A 1 102 ? -8.923 -7.283 5.060 1.00 96.38 102 ARG A C 1
ATOM 785 O O . ARG A 1 102 ? -7.791 -7.043 5.470 1.00 96.38 102 ARG A O 1
ATOM 792 N N . ILE A 1 103 ? -10.023 -6.758 5.579 1.00 95.88 103 ILE A N 1
ATOM 793 C CA . ILE A 1 103 ? -10.050 -5.895 6.756 1.00 95.88 103 ILE A CA 1
ATOM 794 C C . ILE A 1 103 ? -10.630 -6.690 7.917 1.00 95.88 103 ILE A C 1
ATOM 796 O O . ILE A 1 103 ? -11.598 -7.436 7.757 1.00 95.88 103 ILE A O 1
ATOM 800 N N . LYS A 1 104 ? -10.036 -6.500 9.093 1.00 96.69 104 LYS A N 1
ATOM 801 C CA . LYS A 1 104 ? -10.459 -7.122 10.339 1.00 96.69 104 LYS A CA 1
ATOM 802 C C . LYS A 1 104 ? -10.529 -6.055 11.425 1.00 96.69 104 LYS A C 1
ATOM 804 O O . LYS A 1 104 ? -9.515 -5.422 11.704 1.00 96.69 104 LYS A O 1
ATOM 809 N N . ILE A 1 105 ? -11.692 -5.879 12.047 1.00 95.75 105 ILE A N 1
ATOM 810 C CA . ILE A 1 105 ? -11.877 -4.947 13.164 1.00 95.75 105 ILE A CA 1
ATOM 811 C C . ILE A 1 105 ? -12.173 -5.755 14.421 1.00 95.75 105 ILE A C 1
ATOM 813 O O . ILE A 1 105 ? -13.199 -6.425 14.523 1.00 95.75 105 ILE A O 1
ATOM 817 N N . THR A 1 106 ? -11.251 -5.695 15.377 1.00 95.69 106 THR A N 1
ATOM 818 C CA . THR A 1 106 ? -11.377 -6.333 16.691 1.00 95.69 106 THR A CA 1
ATOM 819 C C . THR A 1 106 ? -11.446 -5.274 17.775 1.00 95.69 106 THR A C 1
ATOM 821 O O . THR A 1 106 ? -10.616 -4.365 17.789 1.00 95.69 106 THR A O 1
ATOM 824 N N . SER A 1 107 ? -12.370 -5.436 18.717 1.00 94.00 107 SER A N 1
ATOM 825 C CA . SER A 1 107 ? -12.566 -4.494 19.817 1.00 94.00 107 SER A CA 1
ATOM 826 C C . SER A 1 107 ? -12.586 -5.225 21.154 1.00 94.00 107 SER A C 1
ATOM 828 O O . SER A 1 107 ? -13.154 -6.310 21.269 1.00 94.00 107 SER A O 1
ATOM 830 N N . THR A 1 108 ? -11.993 -4.604 22.171 1.00 93.25 108 THR A N 1
ATOM 831 C CA . THR A 1 108 ? -11.967 -5.115 23.545 1.00 93.25 108 THR A CA 1
ATOM 832 C C . THR A 1 108 ? -12.412 -4.003 24.481 1.00 93.25 108 THR A C 1
ATOM 834 O O . THR A 1 108 ? -11.787 -2.945 24.506 1.00 93.25 108 THR A O 1
ATOM 837 N N . VAL A 1 109 ? -13.461 -4.243 25.268 1.00 93.00 109 VAL A N 1
ATOM 838 C CA . VAL A 1 109 ? -13.940 -3.295 26.286 1.00 93.00 109 VAL A CA 1
ATOM 839 C C . VAL A 1 109 ? -13.428 -3.733 27.648 1.00 93.00 109 VAL A C 1
ATOM 841 O O . VAL A 1 109 ? -13.690 -4.861 28.064 1.00 93.00 109 VAL A O 1
ATOM 844 N N . LYS A 1 110 ? -12.720 -2.840 28.341 1.00 90.88 110 LYS A N 1
ATOM 845 C CA . LYS A 1 110 ? -12.284 -3.048 29.725 1.00 90.88 110 LYS A CA 1
ATOM 846 C C . LYS A 1 110 ? -13.197 -2.266 30.665 1.00 90.88 110 LYS A C 1
ATOM 848 O O . LYS A 1 110 ? -13.378 -1.067 30.469 1.00 90.88 110 LYS A O 1
ATOM 853 N N . CYS A 1 111 ? -13.773 -2.940 31.655 1.00 86.94 111 CYS A N 1
ATOM 854 C CA . CYS A 1 111 ? -14.601 -2.302 32.684 1.00 86.94 111 CYS A CA 1
ATOM 855 C C . CYS A 1 111 ? -13.759 -1.900 33.909 1.00 86.94 111 CYS A C 1
ATOM 857 O O . CYS A 1 111 ? -12.534 -1.978 33.868 1.00 86.94 111 CYS A O 1
ATOM 859 N N . ALA A 1 112 ? -14.409 -1.455 34.992 1.00 81.75 112 ALA A N 1
ATOM 860 C CA . ALA A 1 112 ? -13.777 -0.887 36.189 1.00 81.75 112 ALA A CA 1
ATOM 861 C C . ALA A 1 112 ? -12.631 -1.730 36.792 1.00 81.75 112 ALA A C 1
ATOM 863 O O . ALA A 1 112 ? -11.665 -1.156 37.288 1.00 81.75 112 ALA A O 1
ATOM 864 N N . ASP A 1 113 ? -12.683 -3.060 36.673 1.00 81.38 113 ASP A N 1
ATOM 865 C CA . ASP A 1 113 ? -11.640 -3.972 37.171 1.00 81.38 113 ASP A CA 1
ATOM 866 C C . ASP A 1 113 ? -10.512 -4.235 36.151 1.00 81.38 113 ASP A C 1
ATOM 868 O O . ASP A 1 113 ? -9.672 -5.112 36.333 1.00 81.38 113 ASP A O 1
ATOM 872 N N . ASN A 1 114 ? -10.485 -3.478 35.049 1.00 80.19 114 ASN A N 1
ATOM 873 C CA . ASN A 1 114 ? -9.574 -3.623 33.909 1.00 80.19 114 ASN A CA 1
ATOM 874 C C . ASN A 1 114 ? -9.672 -4.985 33.185 1.00 80.19 114 ASN A C 1
ATOM 876 O O . ASN A 1 114 ? -8.854 -5.296 32.312 1.00 80.19 114 ASN A O 1
ATOM 880 N N . GLU A 1 115 ? -10.690 -5.779 33.519 1.00 84.50 115 GLU A N 1
ATOM 881 C CA . GLU A 1 115 ? -11.034 -7.036 32.865 1.00 84.50 115 GLU A CA 1
ATOM 882 C C . GLU A 1 115 ? -11.974 -6.816 31.675 1.00 84.50 115 GLU A C 1
ATOM 884 O O . GLU A 1 115 ? -12.763 -5.862 31.627 1.00 84.50 115 GLU A O 1
ATOM 889 N N . ALA A 1 116 ? -11.879 -7.720 30.697 1.00 85.88 116 ALA A N 1
ATOM 890 C CA . ALA A 1 116 ? -12.765 -7.729 29.544 1.00 85.88 116 ALA A CA 1
ATOM 891 C C . ALA A 1 116 ? -14.187 -8.093 29.990 1.00 85.88 116 ALA A C 1
ATOM 893 O O . ALA A 1 116 ? -14.430 -9.207 30.446 1.00 85.88 116 ALA A O 1
ATOM 894 N N . CYS A 1 117 ? -15.120 -7.157 29.852 1.00 89.00 117 CYS A N 1
ATOM 895 C CA . CYS A 1 117 ? -16.475 -7.308 30.390 1.00 89.00 117 CYS A CA 1
ATOM 896 C C . CYS A 1 117 ? -17.552 -7.522 29.323 1.00 89.00 117 CYS A C 1
ATOM 898 O O . CYS A 1 117 ? -18.604 -8.085 29.615 1.00 89.00 117 CYS A O 1
ATOM 900 N N . ILE A 1 118 ? -17.306 -7.078 28.088 1.00 89.81 118 ILE A N 1
ATOM 901 C CA . ILE A 1 118 ? -18.260 -7.173 26.980 1.00 89.81 118 ILE A CA 1
ATOM 902 C C . ILE A 1 118 ? -17.559 -7.816 25.788 1.00 89.81 118 ILE A C 1
ATOM 904 O O . ILE A 1 118 ? -16.488 -7.373 25.369 1.00 89.81 118 ILE A O 1
ATOM 908 N N . ALA A 1 119 ? -18.188 -8.846 25.225 1.00 90.31 119 ALA A N 1
ATOM 909 C CA . ALA A 1 119 ? -17.758 -9.446 23.974 1.00 90.31 119 ALA A CA 1
ATOM 910 C C . ALA A 1 119 ? -18.314 -8.632 22.799 1.00 90.31 119 ALA A C 1
ATOM 912 O O . ALA A 1 119 ? -19.523 -8.617 22.566 1.00 90.31 119 ALA A O 1
ATOM 913 N N . ILE A 1 120 ? -17.429 -7.967 22.057 1.00 91.62 120 ILE A N 1
ATOM 914 C CA . ILE A 1 120 ? -17.777 -7.319 20.790 1.00 91.62 120 ILE A CA 1
ATOM 915 C C . ILE A 1 120 ? -17.437 -8.295 19.658 1.00 91.62 120 ILE A C 1
ATOM 917 O O . ILE A 1 120 ? -16.311 -8.803 19.620 1.00 91.62 120 ILE A O 1
ATOM 921 N N . PRO A 1 121 ? -18.389 -8.604 18.758 1.00 94.44 121 PRO A N 1
ATOM 922 C CA . PRO A 1 121 ? -18.138 -9.529 17.666 1.00 94.44 121 PRO A CA 1
ATOM 923 C C . PRO A 1 121 ? -17.074 -8.981 16.719 1.00 94.44 121 PRO A C 1
ATOM 925 O O . PRO A 1 121 ? -16.951 -7.777 16.498 1.00 94.44 121 PRO A O 1
ATOM 928 N N . LEU A 1 122 ? -16.324 -9.906 16.128 1.00 95.19 122 LEU A N 1
ATOM 929 C CA . LEU A 1 122 ? -15.396 -9.579 15.067 1.00 95.19 122 LEU A CA 1
ATOM 930 C C . LEU A 1 122 ? -16.157 -9.052 13.843 1.00 95.19 122 LEU A C 1
ATOM 932 O O . LEU A 1 122 ? -17.089 -9.708 13.380 1.00 95.19 122 LEU A O 1
ATOM 936 N N . VAL A 1 123 ? -15.698 -7.937 13.275 1.00 96.56 123 VAL A N 1
ATOM 937 C CA . VAL A 1 123 ? -16.167 -7.462 11.968 1.00 96.56 123 VAL A CA 1
ATOM 938 C C . VAL A 1 123 ? -15.105 -7.763 10.918 1.00 96.56 123 VAL A C 1
ATOM 940 O O . VAL A 1 123 ? -13.934 -7.402 11.073 1.00 96.56 123 VAL A O 1
ATOM 943 N N . GLU A 1 124 ? -15.517 -8.431 9.845 1.00 96.75 124 GLU A N 1
ATOM 944 C CA . GLU A 1 124 ? -14.685 -8.712 8.678 1.00 96.75 124 GLU A CA 1
ATOM 945 C C . GLU A 1 124 ? -15.256 -8.000 7.455 1.00 96.75 124 GLU A C 1
ATOM 947 O O . GLU A 1 124 ? -16.469 -7.913 7.269 1.00 96.75 124 GLU A O 1
ATOM 952 N N . GLY A 1 125 ? -14.366 -7.494 6.612 1.00 95.38 125 GLY A N 1
ATOM 953 C CA . GLY A 1 125 ? -14.722 -6.833 5.366 1.00 95.38 125 GLY A CA 1
ATOM 954 C C . GLY A 1 125 ? -13.586 -6.932 4.365 1.00 95.38 125 GLY A C 1
ATOM 955 O O . GLY A 1 125 ? -12.557 -7.569 4.619 1.00 95.38 125 GLY A O 1
ATOM 956 N N . TYR A 1 126 ? -13.754 -6.299 3.213 1.00 96.12 126 TYR A N 1
ATOM 957 C CA . TYR A 1 126 ? -12.680 -6.213 2.242 1.00 96.12 126 TYR A CA 1
ATOM 958 C C . TYR A 1 126 ? -12.724 -4.926 1.431 1.00 96.12 126 TYR A C 1
ATOM 960 O O . TYR A 1 126 ? -13.786 -4.369 1.177 1.00 96.12 126 TYR A O 1
ATOM 968 N N . ILE A 1 127 ? -11.544 -4.504 0.991 1.00 95.75 127 ILE A N 1
ATOM 969 C CA . ILE A 1 127 ? -11.353 -3.502 -0.054 1.00 95.75 127 ILE A CA 1
ATOM 970 C C . ILE A 1 127 ? -10.981 -4.236 -1.336 1.00 95.75 127 ILE A C 1
ATOM 972 O O . ILE A 1 127 ? -10.178 -5.176 -1.313 1.00 95.75 127 ILE A O 1
ATOM 976 N N . MET A 1 128 ? -11.566 -3.818 -2.453 1.00 95.56 128 MET A N 1
ATOM 977 C CA . MET A 1 128 ? -11.221 -4.328 -3.773 1.00 95.56 128 MET A CA 1
ATOM 978 C C . MET A 1 128 ? -10.336 -3.311 -4.484 1.00 95.56 128 MET A C 1
ATOM 980 O O . MET A 1 128 ? -10.775 -2.204 -4.767 1.00 95.56 128 MET A O 1
ATOM 984 N N . VAL A 1 129 ? -9.094 -3.697 -4.767 1.00 93.94 129 VAL A N 1
ATOM 985 C CA . VAL A 1 129 ? -8.193 -2.914 -5.616 1.00 93.94 129 VAL A CA 1
ATOM 986 C C . VAL A 1 129 ? -8.418 -3.360 -7.053 1.00 93.94 129 VAL A C 1
ATOM 988 O O . VAL A 1 129 ? -8.199 -4.534 -7.374 1.00 93.94 129 VAL A O 1
ATOM 991 N N . LEU A 1 130 ? -8.890 -2.446 -7.895 1.00 89.94 130 LEU A N 1
ATOM 992 C CA . LEU A 1 130 ? -9.151 -2.718 -9.304 1.00 89.94 130 LEU A CA 1
ATOM 993 C C . LEU A 1 130 ? -7.846 -2.825 -10.098 1.00 89.94 130 LEU A C 1
ATOM 995 O O . LEU A 1 130 ? -6.762 -2.487 -9.616 1.00 89.94 130 LEU A O 1
ATOM 999 N N . GLN A 1 131 ? -7.947 -3.378 -11.305 1.00 86.75 131 GLN A N 1
ATOM 1000 C CA . GLN A 1 131 ? -6.798 -3.486 -12.189 1.00 86.75 131 GLN A CA 1
ATOM 1001 C C . GLN A 1 131 ? -6.454 -2.109 -12.759 1.00 86.75 131 GLN A C 1
ATOM 1003 O O . GLN A 1 131 ? -7.319 -1.534 -13.417 1.00 86.75 131 GLN A O 1
ATOM 1008 N N . PRO A 1 132 ? -5.230 -1.587 -12.531 1.00 84.31 132 PRO A N 1
ATOM 1009 C CA . PRO A 1 132 ? -4.825 -0.360 -13.187 1.00 84.31 132 PRO A CA 1
ATOM 1010 C C . PRO A 1 132 ? -4.735 -0.609 -14.687 1.00 84.31 132 PRO A C 1
ATOM 1012 O O . PRO A 1 132 ? -4.419 -1.718 -15.135 1.00 84.31 132 PRO A O 1
ATOM 1015 N N . GLU A 1 133 ? -4.982 0.437 -15.460 1.00 82.25 133 GLU A N 1
ATOM 1016 C CA . GLU A 1 133 ? -4.744 0.384 -16.891 1.00 82.25 133 GLU A CA 1
ATOM 1017 C C . GLU A 1 133 ? -3.263 0.115 -17.184 1.00 82.25 133 GLU A C 1
ATOM 1019 O O . GLU A 1 133 ? -2.352 0.664 -16.555 1.00 82.25 133 GLU A O 1
ATOM 1024 N N . GLU A 1 134 ? -3.019 -0.781 -18.139 1.00 80.25 134 GLU A N 1
ATOM 1025 C CA . GLU A 1 134 ? -1.659 -1.157 -18.498 1.00 80.25 134 GLU A CA 1
ATOM 1026 C C . GLU A 1 134 ? -0.958 0.005 -19.214 1.00 80.25 134 GLU A C 1
ATOM 1028 O O . GLU A 1 134 ? -1.484 0.515 -20.212 1.00 80.25 134 GLU A O 1
ATOM 1033 N N . PRO A 1 135 ? 0.248 0.405 -18.764 1.00 82.81 135 PRO A N 1
ATOM 1034 C CA . PRO A 1 135 ? 1.018 1.407 -19.476 1.00 82.81 135 PRO A CA 1
ATOM 1035 C C . PRO A 1 135 ? 1.397 0.854 -20.850 1.00 82.81 135 PRO A C 1
ATOM 1037 O O . PRO A 1 135 ? 1.851 -0.286 -20.980 1.00 82.81 135 PRO A O 1
ATOM 1040 N N . LYS A 1 136 ? 1.233 1.671 -21.888 1.00 87.06 136 LYS A N 1
ATOM 1041 C CA . LYS A 1 136 ? 1.558 1.277 -23.263 1.00 87.06 136 LYS A CA 1
ATOM 1042 C C . LYS A 1 136 ? 2.836 1.963 -23.701 1.00 87.06 136 LYS A C 1
ATOM 1044 O O . LYS A 1 136 ? 2.927 3.182 -23.633 1.00 87.06 136 LYS A O 1
ATOM 1049 N N . ILE A 1 137 ? 3.798 1.182 -24.187 1.00 88.88 137 ILE A N 1
ATOM 1050 C CA . ILE A 1 137 ? 4.997 1.698 -24.853 1.00 88.88 137 ILE A CA 1
ATOM 1051 C C . ILE A 1 137 ? 4.832 1.456 -26.350 1.00 88.88 137 ILE A C 1
ATOM 1053 O O . ILE A 1 137 ? 4.741 0.312 -26.794 1.00 88.88 137 ILE A O 1
ATOM 1057 N N . SER A 1 138 ? 4.791 2.537 -27.122 1.00 89.19 138 SER A N 1
ATOM 1058 C CA . SER A 1 138 ? 4.749 2.516 -28.578 1.00 89.19 138 SER A CA 1
ATOM 1059 C C . SER A 1 138 ? 6.114 2.889 -29.144 1.00 89.19 138 SER A C 1
ATOM 1061 O O . SER A 1 138 ? 6.695 3.915 -28.782 1.00 89.19 138 SER A O 1
ATOM 1063 N N . LEU A 1 139 ? 6.624 2.041 -30.035 1.00 90.50 139 LEU A N 1
ATOM 1064 C CA . LEU A 1 139 ? 7.864 2.250 -30.772 1.00 90.50 139 LEU A CA 1
ATOM 1065 C C . LEU A 1 139 ? 7.505 2.459 -32.241 1.00 90.50 139 LEU A C 1
ATOM 1067 O O . LEU A 1 139 ? 6.936 1.567 -32.871 1.00 90.50 139 LEU A O 1
ATOM 1071 N N . SER A 1 140 ? 7.850 3.615 -32.797 1.00 89.56 140 SER A N 1
ATOM 1072 C CA . SER A 1 140 ? 7.663 3.897 -34.223 1.00 89.56 140 SER A CA 1
ATOM 1073 C C . SER A 1 140 ? 8.976 4.327 -34.854 1.00 89.56 140 SER A C 1
ATOM 1075 O O . SER A 1 140 ? 9.703 5.105 -34.251 1.00 89.56 140 SER A O 1
ATOM 1077 N N . GLY A 1 141 ? 9.270 3.849 -36.057 1.00 87.94 141 GLY A N 1
ATOM 1078 C CA . GLY A 1 141 ? 10.467 4.210 -36.807 1.00 87.94 141 GLY A CA 1
ATOM 1079 C C . GLY A 1 141 ? 10.672 3.268 -37.987 1.00 87.94 141 GLY A C 1
ATOM 1080 O O . GLY A 1 141 ? 9.861 2.370 -38.233 1.00 87.94 141 GLY A O 1
ATOM 1081 N N . ILE A 1 142 ? 11.768 3.460 -38.712 1.00 86.00 142 ILE A N 1
ATOM 1082 C CA . ILE A 1 142 ? 12.159 2.554 -39.792 1.00 86.00 142 ILE A CA 1
ATOM 1083 C C . ILE A 1 142 ? 12.517 1.170 -39.238 1.00 86.00 142 ILE A C 1
ATOM 1085 O O . ILE A 1 142 ? 13.285 1.030 -38.290 1.00 86.00 142 ILE A O 1
ATOM 1089 N N . ASN A 1 143 ? 11.957 0.129 -39.849 1.00 79.62 143 ASN A N 1
ATOM 1090 C CA . ASN A 1 143 ? 12.231 -1.266 -39.493 1.00 79.62 143 ASN A CA 1
ATOM 1091 C C . ASN A 1 143 ? 13.476 -1.834 -40.195 1.00 79.62 143 ASN A C 1
ATOM 1093 O O . ASN A 1 143 ? 13.941 -2.917 -39.846 1.00 79.62 143 ASN A O 1
ATOM 1097 N N . HIS A 1 144 ? 14.001 -1.121 -41.192 1.00 80.31 144 HIS A N 1
ATOM 1098 C CA . HIS A 1 144 ? 15.203 -1.477 -41.925 1.00 80.31 144 HIS A CA 1
ATOM 1099 C C . HIS A 1 144 ? 16.074 -0.235 -42.094 1.00 80.31 144 HIS A C 1
ATOM 1101 O O . HIS A 1 144 ? 15.595 0.841 -42.450 1.00 80.31 144 HIS A O 1
ATOM 1107 N N . PHE A 1 145 ? 17.366 -0.397 -41.840 1.00 81.19 145 PHE A N 1
ATOM 1108 C CA . PHE A 1 145 ? 18.350 0.663 -41.963 1.00 81.19 145 PHE A CA 1
ATOM 1109 C C . PHE A 1 145 ? 19.551 0.132 -42.738 1.00 81.19 145 PHE A C 1
ATOM 1111 O O . PHE A 1 145 ? 20.134 -0.886 -42.368 1.00 81.19 145 PHE A O 1
ATOM 1118 N N . ALA A 1 146 ? 19.901 0.810 -43.829 1.00 82.88 146 ALA A N 1
ATOM 1119 C CA . ALA A 1 146 ? 21.044 0.470 -44.663 1.00 82.88 146 ALA A CA 1
ATOM 1120 C C . ALA A 1 146 ? 21.876 1.728 -44.935 1.00 82.88 146 ALA A C 1
ATOM 1122 O O . ALA A 1 146 ? 21.331 2.788 -45.264 1.00 82.88 146 ALA A O 1
ATOM 1123 N N . ARG A 1 147 ? 23.195 1.593 -44.787 1.00 83.50 147 ARG A N 1
ATOM 1124 C CA . ARG A 1 147 ? 24.220 2.599 -45.101 1.00 83.50 147 ARG A CA 1
ATOM 1125 C C . ARG A 1 147 ? 25.428 1.911 -45.722 1.00 83.50 147 ARG A C 1
ATOM 1127 O O . ARG A 1 147 ? 25.573 0.694 -45.592 1.00 83.50 147 ARG A O 1
ATOM 1134 N N . SER A 1 148 ? 26.258 2.665 -46.434 1.00 86.19 148 SER A N 1
ATOM 1135 C CA . SER A 1 148 ? 27.477 2.111 -47.025 1.00 86.19 148 SER A CA 1
ATOM 1136 C C . SER A 1 148 ? 28.478 1.705 -45.938 1.00 86.19 148 SER A C 1
ATOM 1138 O O . SER A 1 148 ? 28.513 2.305 -44.865 1.00 86.19 148 SER A O 1
ATOM 1140 N N . SER A 1 149 ? 29.322 0.703 -46.204 1.00 83.69 149 SER A N 1
ATOM 1141 C CA . SER A 1 149 ? 30.352 0.270 -45.245 1.00 83.69 149 SER A CA 1
ATOM 1142 C C . SER A 1 149 ? 31.309 1.407 -44.871 1.00 83.69 149 SER A C 1
ATOM 1144 O O . SER A 1 149 ? 31.669 1.540 -43.708 1.00 83.69 149 SER A O 1
ATOM 1146 N N . SER A 1 150 ? 31.635 2.278 -45.831 1.00 87.38 150 SER A N 1
ATOM 1147 C CA . SER A 1 150 ? 32.482 3.457 -45.624 1.00 87.38 150 SER A CA 1
ATOM 1148 C C . SER A 1 150 ? 31.916 4.456 -44.612 1.00 87.38 150 SER A C 1
ATOM 1150 O O . SER A 1 150 ? 32.687 5.155 -43.964 1.00 87.38 150 SER A O 1
ATOM 1152 N N . GLU A 1 151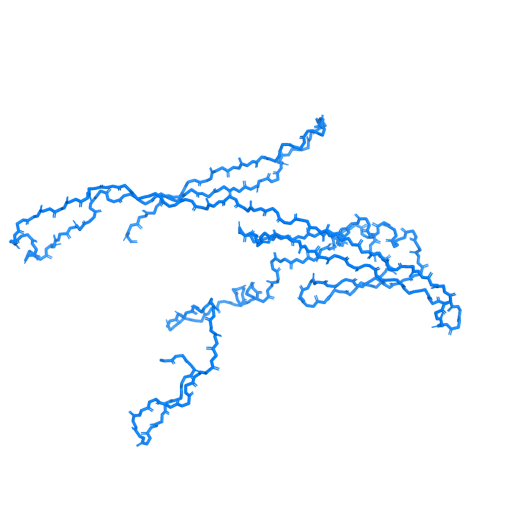 ? 30.592 4.529 -44.448 1.00 83.94 151 GLU A N 1
ATOM 1153 C CA . GLU A 1 151 ? 29.966 5.410 -43.452 1.00 83.94 151 GLU A CA 1
ATOM 1154 C C . GLU A 1 151 ? 30.117 4.865 -42.026 1.00 83.94 151 GLU A C 1
ATOM 1156 O O . GLU A 1 151 ? 30.250 5.645 -41.091 1.00 83.94 151 GLU A O 1
ATOM 1161 N N . PHE A 1 152 ? 30.162 3.541 -41.839 1.00 82.19 152 PHE A N 1
ATOM 1162 C CA . PHE A 1 152 ? 30.425 2.936 -40.524 1.00 82.19 152 PHE A CA 1
ATOM 1163 C C . PHE A 1 152 ? 31.892 3.053 -40.095 1.00 82.19 152 PHE A C 1
ATOM 1165 O O . PHE A 1 152 ? 32.192 2.975 -38.906 1.00 82.19 152 PHE A O 1
ATOM 1172 N N . GLU A 1 153 ? 32.795 3.223 -41.059 1.00 85.25 153 GLU A N 1
ATOM 1173 C CA . GLU A 1 153 ? 34.231 3.413 -40.838 1.00 85.25 153 GLU A CA 1
ATOM 1174 C C . GLU A 1 153 ? 34.609 4.893 -40.657 1.00 85.25 153 GLU A C 1
ATOM 1176 O O . GLU A 1 153 ? 35.754 5.197 -40.311 1.00 85.25 153 GLU A O 1
ATOM 1181 N N . SER A 1 154 ? 33.670 5.823 -40.882 1.00 87.38 154 SER A N 1
ATOM 1182 C CA . SER A 1 154 ? 33.930 7.251 -40.711 1.00 87.38 154 SER A CA 1
ATOM 1183 C C . SER A 1 154 ? 34.115 7.601 -39.225 1.00 87.38 154 SER A C 1
ATOM 1185 O O . SER A 1 154 ? 33.479 7.002 -38.354 1.00 87.38 154 SER A O 1
ATOM 1187 N N . PRO A 1 155 ? 34.957 8.599 -38.900 1.00 85.75 155 PRO A N 1
ATOM 1188 C CA . PRO A 1 155 ? 35.132 9.057 -37.523 1.00 85.75 155 PRO A CA 1
ATOM 1189 C C . PRO A 1 155 ? 33.870 9.712 -36.931 1.00 85.75 155 PRO A C 1
ATOM 1191 O O . PRO A 1 155 ? 33.785 9.847 -35.713 1.00 85.75 155 PRO A O 1
ATOM 1194 N N . GLU A 1 156 ? 32.899 10.114 -37.761 1.00 85.88 156 GLU A N 1
ATOM 1195 C CA . GLU A 1 156 ? 31.603 10.645 -37.313 1.00 85.88 156 GLU A CA 1
ATOM 1196 C C . GLU A 1 156 ? 30.617 9.536 -36.906 1.00 85.88 156 GLU A C 1
ATOM 1198 O O . GLU A 1 156 ? 29.735 9.770 -36.078 1.00 85.88 156 GLU A O 1
ATOM 1203 N N . GLY A 1 157 ? 30.782 8.326 -37.449 1.00 82.56 157 GLY A N 1
ATOM 1204 C CA . GLY A 1 157 ? 29.889 7.197 -37.215 1.00 82.56 157 GLY A CA 1
ATOM 1205 C C . GLY A 1 157 ? 28.494 7.380 -37.823 1.00 82.56 157 GLY A C 1
ATOM 1206 O O . GLY A 1 157 ? 28.211 8.316 -38.570 1.00 82.56 157 GLY A O 1
ATOM 1207 N N . VAL A 1 158 ? 27.592 6.448 -37.505 1.00 85.88 158 VAL A N 1
ATOM 1208 C CA . VAL A 1 158 ? 26.238 6.395 -38.074 1.00 85.88 158 VAL A CA 1
ATOM 1209 C C . VAL A 1 158 ? 25.197 6.334 -36.959 1.00 85.88 158 VAL A C 1
ATOM 1211 O O . VAL A 1 158 ? 25.272 5.471 -36.084 1.00 85.88 158 VAL A O 1
ATOM 1214 N N . SER A 1 159 ? 24.185 7.207 -37.013 1.00 82.00 159 SER A N 1
ATOM 1215 C CA . SER A 1 159 ? 23.018 7.100 -36.128 1.00 82.00 159 SER A CA 1
ATOM 1216 C C . SER A 1 159 ? 22.176 5.888 -36.524 1.00 82.00 159 SER A C 1
ATOM 1218 O O . SER A 1 159 ? 21.643 5.830 -37.632 1.00 82.00 159 SER A O 1
ATOM 1220 N N . LEU A 1 160 ? 22.075 4.912 -35.620 1.00 78.00 160 LEU A N 1
ATOM 1221 C CA . LEU A 1 160 ? 21.386 3.640 -35.866 1.00 78.00 160 LEU A CA 1
ATOM 1222 C C . LEU A 1 160 ? 19.857 3.770 -35.851 1.00 78.00 160 LEU A C 1
ATOM 1224 O O . LEU A 1 160 ? 19.167 2.965 -36.470 1.00 78.00 160 LEU A O 1
ATOM 1228 N N . PHE A 1 161 ? 19.326 4.781 -35.158 1.00 81.56 161 PHE A N 1
ATOM 1229 C CA . PHE A 1 161 ? 17.892 4.942 -34.910 1.00 81.56 161 PHE A CA 1
ATOM 1230 C C . PHE A 1 161 ? 17.415 6.381 -35.168 1.00 81.56 161 PHE A C 1
ATOM 1232 O O . PHE A 1 161 ? 16.811 6.989 -34.286 1.00 81.56 161 PHE A O 1
ATOM 1239 N N . PRO A 1 162 ? 17.656 6.950 -36.365 1.00 78.88 162 PRO A N 1
ATOM 1240 C CA . PRO A 1 162 ? 17.385 8.365 -36.629 1.00 78.88 162 PRO A CA 1
ATOM 1241 C C . PRO A 1 162 ? 15.893 8.728 -36.553 1.00 78.88 162 PRO A C 1
ATOM 1243 O O . PRO A 1 162 ? 15.552 9.890 -36.361 1.00 78.88 162 PRO A O 1
ATOM 1246 N N . GLU A 1 163 ? 15.004 7.744 -36.703 1.00 84.69 163 GLU A N 1
ATOM 1247 C CA . GLU A 1 163 ? 13.549 7.934 -36.711 1.00 84.69 163 GLU A CA 1
ATOM 1248 C C . GLU A 1 163 ? 12.839 7.185 -35.579 1.00 84.69 163 GLU A C 1
ATOM 1250 O O . GLU A 1 163 ? 11.609 7.130 -35.566 1.00 84.69 163 GLU A O 1
ATOM 1255 N N . LEU A 1 164 ? 13.582 6.580 -34.642 1.00 87.00 164 LEU A N 1
ATOM 1256 C CA . LEU A 1 164 ? 12.950 5.882 -33.530 1.00 87.00 164 LEU A CA 1
ATOM 1257 C C . LEU A 1 164 ? 12.292 6.900 -32.599 1.00 87.00 164 LEU A C 1
ATOM 1259 O O . LEU A 1 164 ? 12.958 7.710 -31.963 1.00 87.00 164 LEU A O 1
ATOM 1263 N N . ARG A 1 165 ? 10.971 6.813 -32.492 1.00 87.56 165 ARG A N 1
ATOM 1264 C CA . ARG A 1 165 ? 10.168 7.513 -31.495 1.00 87.56 165 ARG A CA 1
ATOM 1265 C C . ARG A 1 165 ? 9.650 6.493 -30.502 1.00 87.56 165 ARG A C 1
ATOM 1267 O O . ARG A 1 165 ? 9.057 5.486 -30.892 1.00 87.56 165 ARG A O 1
ATOM 1274 N N . ILE A 1 166 ? 9.878 6.780 -29.231 1.00 89.50 166 ILE A N 1
ATOM 1275 C CA . ILE A 1 166 ? 9.422 5.974 -28.109 1.00 89.50 166 ILE A CA 1
ATOM 1276 C C . ILE A 1 166 ? 8.414 6.829 -27.349 1.00 89.50 166 ILE A C 1
ATOM 1278 O O . ILE A 1 166 ? 8.777 7.868 -26.794 1.00 89.50 166 ILE A O 1
ATOM 1282 N N . ILE A 1 167 ? 7.151 6.412 -27.353 1.00 88.25 167 ILE A N 1
ATOM 1283 C CA . ILE A 1 167 ? 6.064 7.100 -26.653 1.00 88.25 167 ILE A CA 1
ATOM 1284 C C . ILE A 1 167 ? 5.523 6.148 -25.596 1.00 88.25 167 ILE A C 1
ATOM 1286 O O . ILE A 1 167 ? 5.108 5.038 -25.925 1.00 88.25 167 ILE A O 1
ATOM 1290 N N . SER A 1 168 ? 5.520 6.582 -24.341 1.00 87.12 168 SER A N 1
ATOM 1291 C CA . SER A 1 168 ? 4.856 5.865 -23.256 1.00 87.12 168 SER A CA 1
ATOM 1292 C C . SER A 1 168 ? 3.568 6.584 -22.884 1.00 87.12 168 SER A C 1
ATOM 1294 O O . SER A 1 168 ? 3.606 7.765 -22.549 1.00 87.12 168 SER A O 1
ATOM 1296 N N . THR A 1 169 ? 2.443 5.878 -22.902 1.00 84.19 169 THR A N 1
ATOM 1297 C CA . THR A 1 169 ? 1.157 6.386 -22.414 1.00 84.19 169 THR A CA 1
ATOM 1298 C C . THR A 1 169 ? 0.887 5.802 -21.034 1.00 84.19 169 THR A C 1
ATOM 1300 O O . THR A 1 169 ? 0.944 4.582 -20.849 1.00 84.19 169 THR A O 1
ATOM 1303 N N . ILE A 1 170 ? 0.607 6.671 -20.066 1.00 80.75 170 ILE A N 1
ATOM 1304 C CA . ILE A 1 170 ? 0.260 6.303 -18.695 1.00 80.75 170 ILE A CA 1
ATOM 1305 C C . ILE A 1 170 ? -1.054 6.986 -18.352 1.00 80.75 170 ILE A C 1
ATOM 1307 O O . ILE A 1 170 ? -1.132 8.211 -18.336 1.00 80.75 170 ILE A O 1
ATOM 1311 N N . THR A 1 171 ? -2.066 6.198 -18.033 1.00 74.69 171 THR A N 1
ATOM 1312 C CA . THR A 1 171 ? -3.327 6.689 -17.490 1.00 74.69 171 THR A CA 1
ATOM 1313 C C . THR A 1 171 ? -3.268 6.750 -15.974 1.00 74.69 171 THR A C 1
ATOM 1315 O O . THR A 1 171 ? -2.676 5.891 -15.318 1.00 74.69 171 THR A O 1
ATOM 1318 N N . ARG A 1 172 ? -3.813 7.829 -15.415 1.00 71.56 172 ARG A N 1
ATOM 1319 C CA . ARG A 1 172 ? -3.847 8.086 -13.977 1.00 71.56 172 ARG A CA 1
ATOM 1320 C C . ARG A 1 172 ? -5.235 8.554 -13.584 1.00 71.56 172 ARG A C 1
ATOM 1322 O O . ARG A 1 172 ? -5.825 9.383 -14.274 1.00 71.56 172 ARG A O 1
ATOM 1329 N N . GLU A 1 173 ? -5.712 8.052 -12.458 1.00 64.44 173 GLU A N 1
ATOM 1330 C CA . GLU A 1 173 ? -6.834 8.652 -11.748 1.00 64.44 173 GLU A CA 1
ATOM 1331 C C . GLU A 1 173 ? -6.364 9.983 -11.153 1.00 64.44 173 GLU A C 1
ATOM 1333 O O . GLU A 1 173 ? -5.311 10.053 -10.511 1.00 64.44 173 GLU A O 1
ATOM 1338 N N . VAL A 1 174 ? -7.114 11.049 -11.416 1.00 61.94 174 VAL A N 1
ATOM 1339 C CA . VAL A 1 174 ? -6.886 12.368 -10.821 1.00 61.94 174 VAL A CA 1
ATOM 1340 C C . VAL A 1 174 ? -8.087 12.675 -9.943 1.00 61.94 174 VAL A C 1
ATOM 1342 O O . VAL A 1 174 ? -9.224 12.505 -10.388 1.00 61.94 174 VAL A O 1
ATOM 1345 N N . GLU A 1 175 ? -7.840 13.103 -8.703 1.00 55.91 175 GLU A N 1
ATOM 1346 C CA . GLU A 1 175 ? -8.921 13.597 -7.854 1.00 55.91 175 GLU A CA 1
ATOM 1347 C C . GLU A 1 175 ? -9.518 14.865 -8.479 1.00 55.91 175 GLU A C 1
ATOM 1349 O O . GLU A 1 175 ? -8.765 15.719 -8.958 1.00 55.91 175 GLU A O 1
ATOM 1354 N N . PRO A 1 176 ? -10.852 15.003 -8.510 1.00 51.56 176 PRO A N 1
ATOM 1355 C CA . PRO A 1 176 ? -11.481 16.174 -9.093 1.00 51.56 176 PRO A CA 1
ATOM 1356 C C . PRO A 1 176 ? -11.068 17.430 -8.314 1.00 51.56 176 PRO A C 1
ATOM 1358 O O . PRO A 1 176 ? -11.401 17.597 -7.142 1.00 51.56 176 PRO A O 1
ATOM 1361 N N . GLU A 1 177 ? -10.355 18.343 -8.974 1.00 47.59 177 GLU A N 1
ATOM 1362 C CA . GLU A 1 177 ? -10.147 19.696 -8.463 1.00 47.59 177 GLU A CA 1
ATOM 1363 C C . GLU A 1 177 ? -11.451 20.488 -8.653 1.00 47.59 177 GLU A C 1
ATOM 1365 O O . GLU A 1 177 ? -11.699 21.058 -9.714 1.00 47.59 177 GLU A O 1
ATOM 1370 N N . GLY A 1 178 ? -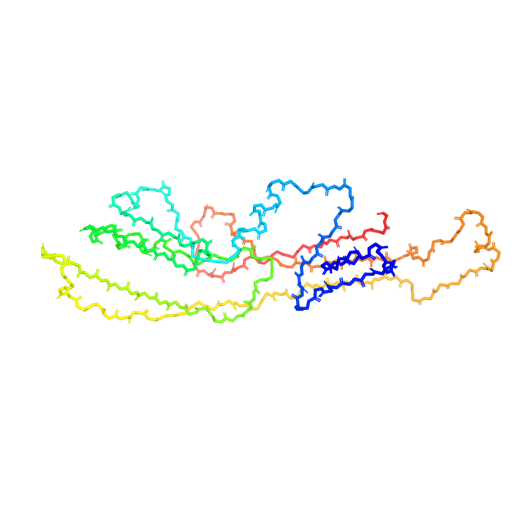12.319 20.501 -7.639 1.00 44.28 178 GLY A N 1
ATOM 1371 C CA . GLY A 1 178 ? -13.541 21.301 -7.686 1.00 44.28 178 GLY A CA 1
ATOM 1372 C C . GLY A 1 178 ? -14.357 21.286 -6.397 1.00 44.28 178 GLY A C 1
ATOM 1373 O O . GLY A 1 178 ? -15.087 20.339 -6.127 1.00 44.28 178 GLY A O 1
ATOM 1374 N N . GLU A 1 179 ? -14.299 22.383 -5.637 1.00 44.81 179 GLU A N 1
ATOM 1375 C CA . GLU A 1 179 ? -15.385 22.786 -4.737 1.00 44.81 179 GLU A CA 1
ATOM 1376 C C . GLU A 1 179 ? -16.598 23.174 -5.601 1.00 44.81 179 GLU A C 1
ATOM 1378 O O . GLU A 1 179 ? -16.700 24.301 -6.084 1.00 44.81 179 GLU A O 1
ATOM 1383 N N . GLY A 1 180 ? -17.507 22.236 -5.850 1.00 47.28 180 GLY A N 1
ATOM 1384 C CA . GLY A 1 180 ? -18.744 22.503 -6.579 1.00 47.28 180 GLY A CA 1
ATOM 1385 C C . GLY A 1 180 ? -19.791 21.444 -6.276 1.00 47.28 180 GLY A C 1
ATOM 1386 O O . GLY A 1 180 ? -19.548 20.259 -6.476 1.00 47.28 180 GLY A O 1
ATOM 1387 N N . GLU A 1 181 ? -20.941 21.878 -5.758 1.00 48.56 181 GLU A N 1
ATOM 1388 C CA . GLU A 1 181 ? -22.122 21.043 -5.528 1.00 48.56 181 GLU A CA 1
ATOM 1389 C C . GLU A 1 181 ? -22.695 20.550 -6.867 1.00 48.56 181 GLU A C 1
ATOM 1391 O O . GLU A 1 181 ? -23.603 21.169 -7.415 1.00 48.56 181 GLU A O 1
ATOM 1396 N N . GLU A 1 182 ? -22.193 19.439 -7.404 1.00 44.69 182 GLU A N 1
ATOM 1397 C CA . GLU A 1 182 ? -22.881 18.705 -8.470 1.00 44.69 182 GLU A CA 1
ATOM 1398 C C . GLU A 1 182 ? -22.963 17.200 -8.148 1.00 44.69 182 GLU A C 1
ATOM 1400 O O . GLU A 1 182 ? -22.096 16.622 -7.497 1.00 44.69 182 GLU A O 1
ATOM 1405 N N . ASP A 1 183 ? -24.101 16.628 -8.548 1.00 42.28 183 ASP A N 1
ATOM 1406 C CA . ASP A 1 183 ? -24.666 15.286 -8.320 1.00 42.28 183 ASP A CA 1
ATOM 1407 C C . ASP A 1 183 ? -23.646 14.118 -8.227 1.00 42.28 183 ASP A C 1
ATOM 1409 O O . ASP A 1 183 ? -22.671 14.091 -8.983 1.00 42.28 183 ASP A O 1
ATOM 1413 N N . PRO A 1 184 ? -23.870 13.075 -7.392 1.00 42.75 184 PRO A N 1
ATOM 1414 C CA . PRO A 1 184 ? -22.930 11.980 -7.188 1.00 42.75 184 PRO A CA 1
ATOM 1415 C C . PRO A 1 184 ? -23.046 10.952 -8.323 1.00 42.75 184 PRO A C 1
ATOM 1417 O O . PRO A 1 184 ? -23.420 9.797 -8.118 1.00 42.75 184 PRO A O 1
ATOM 1420 N N . THR A 1 185 ? -22.718 11.349 -9.546 1.00 42.47 185 THR A N 1
ATOM 1421 C CA . THR A 1 185 ? -22.282 10.395 -10.563 1.00 42.47 185 THR A CA 1
ATOM 1422 C C . THR A 1 185 ? -20.781 10.223 -10.419 1.00 42.47 185 THR A C 1
ATOM 1424 O O . THR A 1 185 ? -20.016 11.124 -10.741 1.00 42.47 185 THR A O 1
ATOM 1427 N N . VAL A 1 186 ? -20.365 9.058 -9.914 1.00 45.91 186 VAL A N 1
ATOM 1428 C CA . VAL A 1 186 ? -18.965 8.616 -9.854 1.00 45.91 186 VAL A CA 1
ATOM 1429 C C . VAL A 1 186 ? -18.431 8.516 -11.287 1.00 45.91 186 VAL A C 1
ATOM 1431 O O . VAL A 1 186 ? -18.508 7.468 -11.922 1.00 45.91 186 VAL A O 1
ATOM 1434 N N . GLN A 1 187 ? -17.955 9.626 -11.840 1.00 45.22 187 GLN A N 1
ATOM 1435 C CA . GLN A 1 187 ? -17.074 9.628 -12.999 1.00 45.22 187 GLN A CA 1
ATOM 1436 C C . GLN A 1 187 ? -15.676 9.937 -12.483 1.00 45.22 187 GLN A C 1
ATOM 1438 O O . GLN A 1 187 ? -15.306 11.094 -12.313 1.00 45.22 187 GLN A O 1
ATOM 1443 N N . GLU A 1 188 ? -14.912 8.882 -12.198 1.00 54.25 188 GLU A N 1
ATOM 1444 C CA . GLU A 1 188 ? -13.468 8.990 -12.007 1.00 54.25 188 GLU A CA 1
ATOM 1445 C C . GLU A 1 188 ? -12.870 9.659 -13.255 1.00 54.25 188 GLU A C 1
ATOM 1447 O O . GLU A 1 188 ? -12.949 9.131 -14.368 1.00 54.25 188 GLU A O 1
ATOM 1452 N N . SER A 1 189 ? -12.317 10.862 -13.094 1.00 58.53 189 SER A N 1
ATOM 1453 C CA . SER A 1 189 ? -11.617 11.563 -14.166 1.00 58.53 189 SER A CA 1
ATOM 1454 C C . SER A 1 189 ? -10.272 10.884 -14.419 1.00 58.53 189 SER A C 1
ATOM 1456 O O . SER A 1 189 ? -9.285 11.139 -13.728 1.00 58.53 189 SER A O 1
ATOM 1458 N N . LEU A 1 190 ? -10.236 9.993 -15.410 1.00 62.97 190 LEU A N 1
ATOM 1459 C CA . LEU A 1 190 ? -9.005 9.382 -15.906 1.00 62.97 190 LEU A CA 1
ATOM 1460 C C . LEU A 1 190 ? -8.287 10.360 -16.842 1.00 62.97 190 LEU A C 1
ATOM 1462 O O . LEU A 1 190 ? -8.834 10.774 -17.866 1.00 62.97 190 LEU A O 1
ATOM 1466 N N . VAL A 1 191 ? -7.041 10.705 -16.522 1.00 69.44 191 VAL A N 1
ATOM 1467 C CA . VAL A 1 191 ? -6.172 11.517 -17.382 1.00 69.44 191 VAL A CA 1
ATOM 1468 C C . VAL A 1 191 ? -5.114 10.616 -18.010 1.00 69.44 191 VAL A C 1
ATOM 1470 O O . VAL A 1 191 ? -4.407 9.886 -17.317 1.00 69.44 191 VAL A O 1
ATOM 1473 N N . SER A 1 192 ? -5.002 10.659 -19.340 1.00 72.19 192 SER A N 1
ATOM 1474 C CA . SER A 1 192 ? -3.933 9.990 -20.090 1.00 72.19 192 SER A CA 1
ATOM 1475 C C . SER A 1 192 ? -2.767 10.952 -20.288 1.00 72.19 192 SER A C 1
ATOM 1477 O O . SER A 1 192 ? -2.917 11.969 -20.960 1.00 7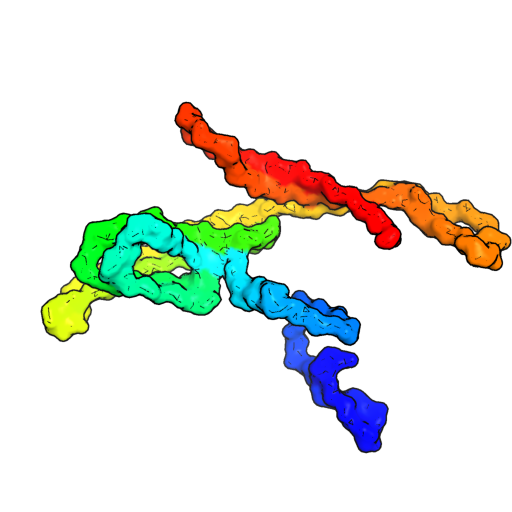2.19 192 SER A O 1
ATOM 1479 N N . GLU A 1 193 ? -1.602 10.631 -19.734 1.00 79.19 193 GLU A N 1
ATOM 1480 C CA . GLU A 1 193 ? -0.356 11.346 -20.009 1.00 79.19 193 GLU A CA 1
ATOM 1481 C C . GLU A 1 193 ? 0.470 10.605 -21.064 1.00 79.19 193 GLU A C 1
ATOM 1483 O O . GLU A 1 193 ? 0.649 9.387 -20.990 1.00 79.19 193 GLU A O 1
ATOM 1488 N N . GLU A 1 194 ? 1.029 11.350 -22.017 1.00 82.44 194 GLU A N 1
ATOM 1489 C CA . GLU A 1 194 ? 1.994 10.842 -22.992 1.00 82.44 194 GLU A CA 1
ATOM 1490 C C . GLU A 1 194 ? 3.392 11.381 -22.681 1.00 82.44 194 GLU A C 1
ATOM 1492 O O . GLU A 1 194 ? 3.600 12.585 -22.524 1.00 82.44 194 GLU A O 1
ATOM 1497 N N . ILE A 1 195 ? 4.369 10.479 -22.604 1.00 82.44 195 ILE A N 1
ATOM 1498 C CA . ILE A 1 195 ? 5.772 10.795 -22.342 1.00 82.44 195 ILE A CA 1
ATOM 1499 C C . ILE A 1 195 ? 6.585 10.388 -23.568 1.00 82.44 195 ILE A C 1
ATOM 1501 O O . ILE A 1 195 ? 6.648 9.212 -23.928 1.00 82.44 195 ILE A O 1
ATOM 1505 N N . MET A 1 196 ? 7.229 11.367 -24.203 1.00 83.31 196 MET A N 1
ATOM 1506 C CA . MET A 1 196 ? 8.176 11.131 -25.291 1.00 83.31 196 MET A CA 1
ATOM 1507 C C . MET A 1 196 ? 9.571 10.889 -24.711 1.00 83.31 196 MET A C 1
ATOM 1509 O O . MET A 1 196 ? 10.071 11.699 -23.930 1.00 83.31 196 MET A O 1
ATOM 1513 N N . HIS A 1 197 ? 10.204 9.785 -25.102 1.00 81.62 197 HIS A N 1
ATOM 1514 C CA . HIS A 1 197 ? 11.558 9.451 -24.670 1.00 81.62 197 HIS A CA 1
ATOM 1515 C C . HIS A 1 197 ? 12.564 9.724 -25.789 1.00 81.62 197 HIS A C 1
ATOM 1517 O O . HIS A 1 197 ? 12.384 9.259 -26.915 1.00 81.62 197 HIS A O 1
ATOM 1523 N N . ASN A 1 198 ? 13.637 10.437 -25.447 1.00 76.00 198 ASN A N 1
ATOM 1524 C CA . ASN A 1 198 ? 14.798 10.640 -26.312 1.00 76.00 198 ASN A CA 1
ATOM 1525 C C . ASN A 1 198 ? 15.912 9.660 -25.920 1.00 76.00 198 ASN A C 1
ATOM 1527 O O . ASN A 1 198 ? 15.985 9.234 -24.766 1.00 76.00 198 ASN A O 1
ATOM 1531 N N . LEU A 1 199 ? 16.763 9.301 -26.881 1.00 66.50 199 LEU A N 1
ATOM 1532 C CA . LEU A 1 199 ? 17.902 8.395 -26.680 1.00 66.50 199 LEU A CA 1
ATOM 1533 C C . LEU A 1 199 ? 19.212 9.119 -26.296 1.00 66.50 199 LEU A C 1
ATOM 1535 O O . LEU A 1 199 ? 20.257 8.470 -26.273 1.00 66.50 199 LEU A O 1
ATOM 1539 N N . ASP A 1 200 ? 19.148 10.426 -26.021 1.00 58.78 200 ASP A N 1
ATOM 1540 C CA . ASP A 1 200 ? 20.302 11.287 -25.709 1.00 58.78 200 ASP A CA 1
ATOM 1541 C C . ASP A 1 200 ? 20.814 11.140 -24.264 1.00 58.78 200 ASP A C 1
ATOM 1543 O O . ASP A 1 200 ? 19.981 11.031 -23.329 1.00 58.78 200 ASP A O 1
#

Secondary structure (DSSP, 8-state):
-TT-EEETTTTEEES---S---S----TT-PPPHHHHHHHHS-SEEEE---TTSTTTTSEEEE-TTSS-EEEE-S-HHHHHHHHTT-EEEE--SSPPPEEEEEEE--EEE-TTSSEEEEPPPEEEEEEEPPPPPPEEEEES-S-----HHHHTSTT---S-TT-EEEEEEEEEE--------------EEEEEEEEEP--

pLDDT: mean 82.65, std 12.89, range [42.28, 96.75]

Organism: NCBI:txid129469

Foldseek 3Di:
DPQWDQDPVVRDTHRRDDDDDDDDDDDPPDDDDPVVVVVVQQAQWAKDFDPPPCLCPQWDWDADSNNHDIDTDHDDPVSVVVRVVRIDIGHNDLWDDFAKDKDKDADFDQDPVRDGDDHDDIDIDIDGHDGADDKDKDWDADPDDDDDPVQCVDPVHDDPTPGIKIKIKRKDFDDDPDPDDDDPPPDRDIDIDIDIDDPD